Protein AF-A0A4R1SCN8-F1 (afdb_monomer_lite)

Sequence (229 aa):
MAERSYDQVFLRFAELINQNMRRELDIRDRAIAELREQLHLAHARLDEALGVIQAFQDKLAEYEKVGPPAADPSAPAAGPRPARNSYVGMSVLIDNYNRVVAQPELENDFRDKYGPIRFEVANRRDRRLDPELAPVFAKGGGDYWGIATKTPNHVLIVPGFGLDYDEELLRAGAMGEVFRVDGYRPGAGRVRLRLIRPAVMLFAEERWELSEPGELRLEEASSPADEAG

Radius of gyration: 30.03 Å; chains: 1; bounding box: 79×60×86 Å

Secondary structure (DSSP, 8-state):
--THHHHHHHHHHHHHHHHHHHHHHHHHHHHHHHHHHHHHHHHHHHHHHHHHHHHHHHHHHHHHHH-SPPP-TTS---S----------HHHHHHHHHHHHH-GGGHHHHHHHH-PEEEEETTHHHHHH-TTSPP-EEESSSSEEEEE-SSTTEEEEEEPTT----HHHHHTT-HHHHEEEET--TT--S-EEEEEE-EEEEEETTEEEEEE-EEEEEE----TTTT--

Foldseek 3Di:
DPPVVVVVVVVVVVVVVVVVVVVVVVVVVVVVVVVVVVVVVVVVVVVVVVVVVVVVVVVVVVCVVVDDPDPDPPPPDPPDDQPPQPADDFVVLLVLVQVCLVPVVCVVVVCVNFVWFAKFQPCLVVQVVPLVDDTFIDGDPHQWTWGDHPDPQKTFIDGDPPDFDAPSCVRSRVLVVQEPEPPDDHPPGGWRKRWPGTWMWGCDPNGIDGPGHGYIYTDDPPPPVVVVD

Organism: Hydrogenispora ethanolica (NCBI:txid1082276)

pLDDT: mean 87.99, std 14.28, range [41.31, 98.38]

Structure (mmCIF, N/CA/C/O backbone):
data_AF-A0A4R1SCN8-F1
#
_entry.id   AF-A0A4R1SCN8-F1
#
loop_
_atom_site.group_PDB
_atom_site.id
_atom_site.type_symbol
_atom_site.label_atom_id
_atom_site.label_alt_id
_atom_site.label_comp_id
_atom_site.label_asym_id
_atom_site.label_entity_id
_atom_site.label_seq_id
_atom_site.pdbx_PDB_ins_code
_atom_site.Cartn_x
_atom_site.Cartn_y
_atom_site.Cartn_z
_atom_site.occupancy
_atom_site.B_iso_or_equiv
_atom_site.auth_seq_id
_atom_site.auth_comp_id
_atom_site.auth_asym_id
_atom_site.auth_atom_id
_atom_site.pdbx_PDB_model_num
ATOM 1 N N . MET A 1 1 ? 47.525 -30.602 -55.782 1.00 58.66 1 MET A N 1
ATOM 2 C CA . MET A 1 1 ? 47.040 -29.200 -55.702 1.00 58.66 1 MET A CA 1
ATOM 3 C C . MET A 1 1 ? 45.903 -28.986 -54.689 1.00 58.66 1 MET A C 1
ATOM 5 O O . MET A 1 1 ? 45.583 -27.835 -54.442 1.00 58.66 1 MET A O 1
ATOM 9 N N . ALA A 1 2 ? 45.333 -30.025 -54.056 1.00 59.91 2 ALA A N 1
ATOM 10 C CA . ALA A 1 2 ? 44.239 -29.866 -53.083 1.00 59.91 2 ALA A CA 1
ATOM 11 C C . ALA A 1 2 ? 44.684 -29.492 -51.648 1.00 59.91 2 ALA A C 1
ATOM 13 O O . ALA A 1 2 ? 43.925 -28.854 -50.927 1.00 59.91 2 ALA A O 1
ATOM 14 N N . GLU A 1 3 ? 45.916 -29.814 -51.235 1.00 59.19 3 GLU A N 1
ATOM 15 C CA . GLU A 1 3 ? 46.386 -29.573 -49.854 1.00 59.19 3 GLU A CA 1
ATOM 16 C C . GLU A 1 3 ? 46.492 -28.086 -49.481 1.00 59.19 3 GLU A C 1
ATOM 18 O O . GLU A 1 3 ? 46.155 -27.713 -48.363 1.00 59.19 3 GLU A O 1
ATOM 23 N N . ARG A 1 4 ? 46.823 -27.197 -50.430 1.00 63.19 4 ARG A N 1
ATOM 24 C CA . ARG A 1 4 ? 46.911 -25.744 -50.162 1.00 63.19 4 ARG A CA 1
ATOM 25 C C . ARG A 1 4 ? 45.567 -25.088 -49.810 1.00 63.19 4 ARG A C 1
ATOM 27 O O . ARG A 1 4 ? 45.557 -23.955 -49.340 1.00 63.19 4 ARG A O 1
ATOM 34 N N . SER A 1 5 ? 44.444 -25.770 -50.047 1.00 78.38 5 SER A N 1
ATOM 35 C CA . SER A 1 5 ? 43.109 -25.238 -49.758 1.00 78.38 5 SER A CA 1
ATOM 36 C C . SER A 1 5 ? 42.710 -25.404 -48.290 1.00 78.38 5 SER A C 1
ATOM 38 O O . SER A 1 5 ? 41.940 -24.590 -47.787 1.00 78.38 5 SER A O 1
ATOM 40 N N . TYR A 1 6 ? 43.211 -26.432 -47.598 1.00 85.12 6 TYR A N 1
ATOM 41 C CA . TYR A 1 6 ? 42.830 -26.706 -46.209 1.00 85.12 6 TYR A CA 1
ATOM 42 C C . TYR A 1 6 ? 43.526 -25.763 -45.224 1.00 85.12 6 TYR A C 1
ATOM 44 O O . TYR A 1 6 ? 42.872 -25.244 -44.320 1.00 85.12 6 TYR A O 1
ATOM 52 N N . ASP A 1 7 ? 44.800 -25.444 -45.460 1.00 90.12 7 ASP A N 1
ATOM 53 C CA . ASP A 1 7 ? 45.562 -24.521 -44.608 1.00 90.12 7 ASP A CA 1
ATOM 54 C C . ASP A 1 7 ? 44.942 -23.117 -44.578 1.00 90.12 7 ASP A C 1
ATOM 56 O O . ASP A 1 7 ? 44.847 -22.488 -43.525 1.00 90.12 7 ASP A O 1
ATOM 60 N N . GLN A 1 8 ? 44.444 -22.629 -45.720 1.00 90.50 8 GLN A N 1
ATOM 61 C CA . GLN A 1 8 ? 43.788 -21.319 -45.793 1.00 90.50 8 GLN A CA 1
ATOM 62 C C . GLN A 1 8 ? 42.454 -21.284 -45.038 1.00 90.50 8 GLN A C 1
ATOM 64 O O . GLN A 1 8 ? 42.124 -20.272 -44.417 1.00 90.50 8 GLN A O 1
ATOM 69 N N . VAL A 1 9 ? 41.687 -22.377 -45.076 1.00 91.62 9 VAL A N 1
ATOM 70 C CA . VAL A 1 9 ? 40.429 -22.492 -44.325 1.00 91.62 9 VAL A CA 1
ATOM 71 C C . VAL A 1 9 ? 40.713 -22.548 -42.825 1.00 91.62 9 VAL A C 1
ATOM 73 O O . VAL A 1 9 ? 40.055 -21.845 -42.058 1.00 91.62 9 VAL A O 1
ATOM 76 N N . PHE A 1 10 ? 41.724 -23.315 -42.409 1.00 94.19 10 PHE A N 1
ATOM 77 C CA . PHE A 1 10 ? 42.126 -23.412 -41.007 1.00 94.19 10 PHE A CA 1
ATOM 78 C C . PHE A 1 10 ? 42.595 -22.064 -40.443 1.00 94.19 10 PHE A C 1
ATOM 80 O O . PHE A 1 10 ? 42.137 -21.656 -39.376 1.00 94.19 10 PHE A O 1
ATOM 87 N N . LEU A 1 11 ? 43.438 -21.329 -41.178 1.00 94.75 11 LEU A N 1
ATOM 88 C CA . LEU A 1 11 ? 43.914 -20.008 -40.753 1.00 94.75 11 LEU A CA 1
ATOM 89 C C . LEU A 1 11 ? 42.768 -19.002 -40.603 1.00 94.75 11 LEU A C 1
ATOM 91 O O . LEU A 1 11 ? 42.680 -18.332 -39.576 1.00 94.75 11 LEU A O 1
ATOM 95 N N . ARG A 1 12 ? 41.835 -18.947 -41.563 1.00 93.75 12 ARG A N 1
ATOM 96 C CA . ARG A 1 12 ? 40.654 -18.070 -41.464 1.00 93.75 12 ARG A CA 1
ATOM 97 C C . ARG A 1 12 ? 39.759 -18.426 -40.281 1.00 93.75 12 ARG A C 1
ATOM 99 O O . ARG A 1 12 ? 39.213 -17.536 -39.633 1.00 93.75 12 ARG A O 1
ATOM 106 N N . PHE A 1 13 ? 39.600 -19.715 -39.990 1.00 96.50 13 PHE A N 1
ATOM 107 C CA . PHE A 1 13 ? 38.825 -20.161 -38.837 1.00 96.50 13 PHE A CA 1
ATOM 108 C C . PHE A 1 13 ? 39.498 -19.767 -37.513 1.00 96.50 13 PHE A C 1
ATOM 110 O O . PHE A 1 13 ? 38.835 -19.230 -36.626 1.00 96.50 13 PHE A O 1
ATOM 117 N N . ALA A 1 14 ? 40.818 -19.942 -37.399 1.00 96.56 14 ALA A N 1
ATOM 118 C CA . ALA A 1 14 ? 41.586 -19.508 -36.233 1.00 96.56 14 ALA A CA 1
ATOM 119 C C . ALA A 1 14 ? 41.536 -17.979 -36.038 1.00 96.56 14 ALA A C 1
ATOM 121 O O . ALA A 1 14 ? 41.366 -17.499 -34.916 1.00 96.56 14 ALA A O 1
ATOM 122 N N . GLU A 1 15 ? 41.624 -17.203 -37.122 1.00 97.00 15 GLU A N 1
ATOM 123 C CA . GLU A 1 15 ? 41.445 -15.747 -37.093 1.00 97.00 15 GLU A CA 1
ATOM 124 C C . GLU A 1 15 ? 40.051 -15.352 -36.601 1.00 97.00 15 GLU A C 1
ATOM 126 O O . GLU A 1 15 ? 39.939 -14.470 -35.749 1.00 97.00 15 GLU A O 1
ATOM 131 N N . LEU A 1 16 ? 38.998 -16.023 -37.075 1.00 96.56 16 LEU A N 1
ATOM 132 C CA . LEU A 1 16 ? 37.626 -15.752 -36.647 1.00 96.56 16 LEU A CA 1
ATOM 133 C C . LEU A 1 16 ? 37.421 -16.046 -35.155 1.00 96.56 16 LEU A C 1
ATOM 135 O O . LEU A 1 16 ? 36.816 -15.236 -34.453 1.00 96.56 16 LEU A O 1
ATOM 139 N N . ILE A 1 17 ? 37.955 -17.164 -34.650 1.00 97.69 17 ILE A N 1
ATOM 140 C CA . ILE A 1 17 ? 37.912 -17.486 -33.214 1.00 97.69 17 ILE A CA 1
ATOM 141 C C . ILE A 1 17 ? 38.634 -16.400 -32.411 1.00 97.69 17 ILE A C 1
ATOM 143 O O . ILE A 1 17 ? 38.079 -15.887 -31.441 1.00 97.69 17 ILE A O 1
ATOM 147 N N . ASN A 1 18 ? 39.829 -15.986 -32.838 1.00 97.19 18 ASN A N 1
ATOM 148 C CA . ASN A 1 18 ? 40.579 -14.919 -32.173 1.00 97.19 18 ASN A CA 1
ATOM 149 C C . ASN A 1 18 ? 39.836 -13.575 -32.190 1.00 97.19 18 ASN A C 1
ATOM 151 O O . ASN A 1 18 ? 39.836 -12.862 -31.186 1.00 97.19 18 ASN A O 1
ATOM 155 N N . GLN A 1 19 ? 39.179 -13.226 -33.298 1.00 96.81 19 GLN A N 1
ATOM 156 C CA . GLN A 1 19 ? 38.356 -12.019 -33.388 1.00 96.81 19 GLN A CA 1
ATOM 157 C C . GLN A 1 19 ? 37.145 -12.083 -32.452 1.00 96.81 19 GLN A C 1
ATOM 159 O O . GLN A 1 19 ? 36.856 -11.100 -31.771 1.00 96.81 19 GLN A O 1
ATOM 164 N N . ASN A 1 20 ? 36.465 -13.229 -32.380 1.00 97.25 20 ASN A N 1
ATOM 165 C CA . ASN A 1 20 ? 35.332 -13.417 -31.476 1.00 97.25 20 ASN A CA 1
ATOM 166 C C . ASN A 1 20 ? 35.758 -13.361 -30.005 1.00 97.25 20 ASN A C 1
ATOM 168 O O . ASN A 1 20 ? 35.124 -12.647 -29.235 1.00 97.25 20 ASN A O 1
ATOM 172 N N . MET A 1 21 ? 36.862 -14.015 -29.626 1.00 97.38 21 MET A N 1
ATOM 173 C CA . MET A 1 21 ? 37.387 -13.947 -28.255 1.00 97.38 21 MET A CA 1
ATOM 174 C C . MET A 1 21 ? 37.765 -12.517 -27.858 1.00 97.38 21 MET A C 1
ATOM 176 O O . MET A 1 21 ? 37.451 -12.089 -26.753 1.00 97.38 21 MET A O 1
ATOM 180 N N . ARG A 1 22 ? 38.390 -11.744 -28.760 1.00 97.94 22 ARG A N 1
ATOM 181 C CA . ARG A 1 22 ? 38.700 -10.326 -28.502 1.00 97.94 22 ARG A CA 1
ATOM 182 C C . ARG A 1 22 ? 37.440 -9.492 -28.297 1.00 97.94 22 ARG A C 1
ATOM 184 O O . ARG A 1 22 ? 37.376 -8.738 -27.339 1.00 97.94 22 ARG A O 1
ATOM 191 N N . ARG A 1 23 ? 36.421 -9.673 -29.144 1.00 97.75 23 ARG A N 1
ATOM 192 C CA . ARG A 1 23 ? 35.129 -8.988 -28.974 1.00 97.75 23 ARG A CA 1
ATOM 193 C C . ARG A 1 23 ? 34.470 -9.339 -27.645 1.00 97.75 23 ARG A C 1
ATOM 195 O O . ARG A 1 23 ? 33.909 -8.462 -27.001 1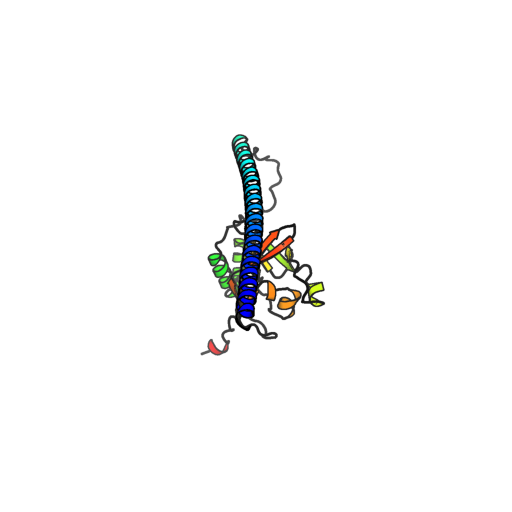.00 97.75 23 ARG A O 1
ATOM 202 N N . GLU A 1 24 ? 34.522 -10.605 -27.241 1.00 98.00 24 GLU A N 1
ATOM 203 C CA . GLU A 1 24 ? 33.943 -11.039 -25.972 1.00 98.00 24 GLU A CA 1
ATOM 204 C C . GLU A 1 24 ? 34.687 -10.436 -24.772 1.00 98.00 24 GLU A C 1
ATOM 206 O O . GLU A 1 24 ? 34.045 -9.972 -23.831 1.00 98.00 24 GLU A O 1
ATOM 211 N N . LEU A 1 25 ? 36.022 -10.379 -24.824 1.00 97.81 25 LEU A N 1
ATOM 212 C CA . LEU A 1 25 ? 36.831 -9.697 -23.812 1.00 97.81 25 LEU A CA 1
ATOM 213 C C . LEU A 1 25 ? 36.508 -8.199 -23.746 1.00 97.81 25 LEU A C 1
ATOM 215 O O . LEU A 1 25 ? 36.231 -7.704 -22.659 1.00 97.81 25 LEU A O 1
ATOM 219 N N . ASP A 1 26 ? 36.414 -7.513 -24.887 1.00 97.81 26 ASP A N 1
ATOM 220 C CA . ASP A 1 26 ? 36.055 -6.089 -24.936 1.00 97.81 26 ASP A CA 1
ATOM 221 C C . ASP A 1 26 ? 34.668 -5.820 -24.322 1.00 97.81 26 ASP A C 1
ATOM 223 O O . ASP A 1 26 ? 34.465 -4.818 -23.632 1.00 97.81 26 ASP A O 1
ATOM 227 N N . ILE A 1 27 ? 33.694 -6.708 -24.557 1.00 97.19 27 ILE A N 1
ATOM 228 C CA . ILE A 1 27 ? 32.355 -6.611 -23.956 1.00 97.19 27 ILE A CA 1
ATOM 229 C C . ILE A 1 27 ? 32.436 -6.789 -22.437 1.00 97.19 27 ILE A C 1
ATOM 231 O O . ILE A 1 27 ? 31.838 -6.006 -21.696 1.00 97.19 27 ILE A O 1
ATOM 235 N N . ARG A 1 28 ? 33.184 -7.793 -21.964 1.00 97.88 28 ARG A N 1
ATOM 236 C CA . ARG A 1 28 ? 33.364 -8.048 -20.528 1.00 97.88 28 ARG A CA 1
ATOM 237 C C . ARG A 1 28 ? 34.070 -6.886 -19.836 1.00 97.88 28 ARG A C 1
ATOM 239 O O . ARG A 1 28 ? 33.624 -6.473 -18.770 1.00 97.88 28 ARG A O 1
ATOM 246 N N . ASP A 1 29 ? 35.105 -6.319 -20.447 1.00 98.12 29 ASP A N 1
ATOM 247 C CA . ASP A 1 29 ? 35.845 -5.187 -19.886 1.00 98.12 29 ASP A CA 1
ATOM 248 C C . ASP A 1 29 ? 34.970 -3.933 -19.773 1.00 98.12 29 ASP A C 1
ATOM 250 O O . ASP A 1 29 ? 35.012 -3.243 -18.752 1.00 98.12 29 ASP A O 1
ATOM 254 N N . ARG A 1 30 ? 34.105 -3.671 -20.764 1.00 98.06 30 ARG A N 1
ATOM 255 C CA . ARG A 1 30 ? 33.108 -2.590 -20.675 1.00 98.06 30 ARG A CA 1
ATOM 256 C C . ARG A 1 30 ? 32.107 -2.822 -19.547 1.00 98.06 30 ARG A C 1
ATOM 258 O O . ARG A 1 30 ? 31.867 -1.905 -18.770 1.00 98.06 30 ARG A O 1
ATOM 265 N N . ALA A 1 31 ? 31.576 -4.038 -19.421 1.00 96.56 31 ALA A N 1
ATOM 266 C CA . ALA A 1 31 ? 30.644 -4.375 -18.346 1.00 96.56 31 ALA A CA 1
ATOM 267 C C . ALA A 1 31 ? 31.296 -4.240 -16.955 1.00 96.56 31 ALA A C 1
ATOM 269 O O . ALA A 1 31 ? 30.683 -3.721 -16.025 1.00 96.56 31 ALA A O 1
ATOM 270 N N . ILE A 1 32 ? 32.561 -4.652 -16.807 1.00 98.00 32 ILE A N 1
ATOM 271 C CA . ILE A 1 32 ? 33.323 -4.481 -15.561 1.00 98.00 32 ILE A CA 1
ATOM 272 C C . ILE A 1 32 ? 33.534 -2.994 -15.246 1.00 98.00 32 ILE A C 1
ATOM 274 O O . ILE A 1 32 ? 33.433 -2.602 -14.082 1.00 98.00 32 ILE A O 1
ATOM 278 N N . ALA A 1 33 ? 33.828 -2.164 -16.251 1.00 97.94 33 ALA A N 1
ATOM 279 C CA . ALA A 1 33 ? 33.985 -0.724 -16.065 1.00 97.94 33 ALA A CA 1
ATOM 280 C C . ALA A 1 33 ? 32.675 -0.062 -15.606 1.00 97.94 33 ALA A C 1
ATOM 282 O O . ALA A 1 33 ? 32.686 0.680 -14.625 1.00 97.94 33 ALA A O 1
ATOM 283 N N . GLU A 1 34 ? 31.551 -0.399 -16.243 1.00 97.81 34 GLU A N 1
ATOM 284 C CA . GLU A 1 34 ? 30.223 0.108 -15.878 1.00 97.81 34 GLU A CA 1
ATOM 285 C C . GLU A 1 34 ? 29.832 -0.293 -14.446 1.00 97.81 34 GLU A C 1
ATOM 287 O O . GLU A 1 34 ? 29.418 0.548 -13.649 1.00 97.81 34 GLU A O 1
ATOM 292 N N . LEU A 1 35 ? 30.046 -1.557 -14.063 1.00 97.25 35 LEU A N 1
ATOM 293 C CA . LEU A 1 35 ? 29.773 -2.023 -12.698 1.00 97.25 35 LEU A CA 1
ATOM 294 C C . LEU A 1 35 ? 30.635 -1.307 -11.648 1.00 97.25 35 LEU A C 1
ATOM 296 O O . LEU A 1 35 ? 30.161 -1.027 -10.546 1.00 97.25 35 LEU A O 1
ATOM 300 N N . ARG A 1 36 ? 31.897 -0.988 -11.966 1.00 98.38 36 ARG A N 1
ATOM 301 C CA . ARG A 1 36 ? 32.773 -0.217 -11.067 1.00 98.38 36 ARG A CA 1
ATOM 302 C C . ARG A 1 36 ? 32.287 1.217 -10.888 1.00 98.38 36 ARG A C 1
ATOM 304 O O . ARG A 1 36 ? 32.339 1.727 -9.771 1.00 98.38 36 ARG A O 1
ATOM 311 N N . GLU A 1 37 ? 31.807 1.851 -11.953 1.00 98.12 37 GLU A N 1
ATOM 312 C CA . GLU A 1 37 ? 31.219 3.190 -11.889 1.00 98.12 37 GLU A CA 1
ATOM 313 C C . GLU A 1 37 ? 29.940 3.194 -11.040 1.00 98.12 37 GLU A C 1
ATOM 315 O O . GLU A 1 37 ? 29.813 4.002 -10.118 1.00 98.12 37 GLU A O 1
ATOM 320 N N . GLN A 1 38 ? 29.041 2.231 -11.265 1.00 95.12 38 GLN A N 1
ATOM 321 C CA . GLN A 1 38 ? 27.828 2.067 -10.458 1.00 95.12 38 GLN A CA 1
ATOM 322 C C . GLN A 1 38 ? 28.148 1.845 -8.973 1.00 95.12 38 GLN A C 1
ATOM 324 O O . GLN A 1 38 ? 27.522 2.462 -8.110 1.00 95.12 38 GLN A O 1
ATOM 329 N N . LEU A 1 39 ? 29.151 1.014 -8.662 1.00 97.56 39 LEU A N 1
ATOM 330 C CA . LEU A 1 39 ? 29.599 0.785 -7.288 1.00 97.56 39 LEU A CA 1
ATOM 331 C C . LEU A 1 39 ? 30.155 2.066 -6.647 1.00 97.56 39 LEU A C 1
ATOM 333 O O . LEU A 1 39 ? 29.859 2.349 -5.487 1.00 97.56 39 LEU A O 1
ATOM 337 N N . HIS A 1 40 ? 30.923 2.865 -7.392 1.00 97.56 40 HIS A N 1
ATOM 338 C CA . HIS A 1 40 ? 31.431 4.139 -6.888 1.00 97.56 40 HIS A CA 1
ATOM 339 C C . HIS A 1 40 ? 30.292 5.124 -6.584 1.00 97.56 40 HIS A C 1
ATOM 341 O O . HIS A 1 40 ? 30.298 5.754 -5.522 1.00 97.56 40 HIS A O 1
ATOM 347 N N . LEU A 1 41 ? 29.299 5.235 -7.470 1.00 96.00 41 LEU A N 1
ATOM 348 C CA . LEU A 1 41 ? 28.122 6.081 -7.249 1.00 96.00 41 LEU A CA 1
ATOM 349 C C . LEU A 1 41 ? 27.301 5.613 -6.042 1.00 96.00 41 LEU A C 1
ATOM 351 O O . LEU A 1 41 ? 26.827 6.439 -5.262 1.00 96.00 41 LEU A O 1
ATOM 355 N N . ALA A 1 42 ? 27.154 4.299 -5.858 1.00 93.31 42 ALA A N 1
ATOM 356 C CA . ALA A 1 42 ? 26.473 3.734 -4.699 1.00 93.31 42 ALA A CA 1
ATOM 357 C C . ALA A 1 42 ? 27.194 4.081 -3.385 1.00 93.31 42 ALA A C 1
ATOM 359 O O . ALA A 1 42 ? 26.539 4.515 -2.439 1.00 93.31 42 ALA A O 1
ATOM 360 N N . HIS A 1 43 ? 28.527 3.964 -3.336 1.00 96.19 43 HIS A N 1
ATOM 361 C CA . HIS A 1 43 ? 29.304 4.379 -2.163 1.00 96.19 43 HIS A CA 1
ATOM 362 C C . HIS A 1 43 ? 29.151 5.877 -1.868 1.00 96.19 43 HIS A C 1
ATOM 364 O O . HIS A 1 43 ? 28.883 6.235 -0.727 1.00 96.19 43 HIS A O 1
ATOM 370 N N . ALA A 1 44 ? 29.208 6.740 -2.887 1.00 96.19 44 ALA A N 1
ATOM 371 C CA . ALA A 1 44 ? 29.030 8.182 -2.696 1.00 96.19 44 ALA A CA 1
ATOM 372 C C . ALA A 1 44 ? 27.651 8.534 -2.100 1.00 96.19 44 ALA A C 1
ATOM 374 O O . ALA A 1 44 ? 27.556 9.372 -1.205 1.00 96.19 44 ALA A O 1
ATOM 375 N N . ARG A 1 45 ? 26.583 7.855 -2.544 1.00 92.50 45 ARG A N 1
ATOM 376 C CA . ARG A 1 45 ? 25.229 8.026 -1.983 1.00 92.50 45 ARG A CA 1
ATOM 377 C C . ARG A 1 45 ? 25.127 7.553 -0.533 1.00 92.50 45 ARG A C 1
ATOM 379 O O . ARG A 1 45 ? 24.404 8.158 0.255 1.00 92.50 45 ARG A O 1
ATOM 386 N N . LEU A 1 46 ? 25.820 6.468 -0.181 1.00 94.88 46 LEU A N 1
ATOM 387 C CA . LEU A 1 46 ? 25.863 5.978 1.198 1.00 94.88 46 LEU A CA 1
ATOM 388 C C . LEU A 1 46 ? 26.589 6.965 2.116 1.00 94.88 46 LEU A C 1
ATOM 390 O O . LEU A 1 46 ? 26.083 7.246 3.200 1.00 94.88 46 LEU A O 1
ATOM 394 N N . ASP A 1 47 ? 27.709 7.536 1.672 1.00 97.25 47 ASP A N 1
ATOM 395 C CA . ASP A 1 47 ? 28.446 8.547 2.437 1.00 97.25 47 ASP A CA 1
ATOM 396 C C . ASP A 1 47 ? 27.604 9.815 2.667 1.00 97.25 47 ASP A C 1
ATOM 398 O O . ASP A 1 47 ? 27.567 10.349 3.778 1.00 97.25 47 ASP A O 1
ATOM 402 N N . GLU A 1 48 ? 26.855 10.263 1.654 1.00 95.50 48 GLU A N 1
ATOM 403 C CA . GLU A 1 48 ? 25.915 11.382 1.785 1.00 95.50 48 GLU A CA 1
ATOM 404 C C . GLU A 1 48 ? 24.808 11.080 2.811 1.00 95.50 48 GLU A C 1
ATOM 406 O O . GLU A 1 48 ? 24.550 11.883 3.713 1.00 95.50 48 GLU A O 1
ATOM 411 N N . ALA A 1 49 ? 24.193 9.895 2.732 1.00 91.00 49 ALA A N 1
ATOM 412 C CA . ALA A 1 49 ? 23.159 9.472 3.674 1.00 91.00 49 ALA A CA 1
ATOM 413 C C . ALA A 1 49 ? 23.688 9.377 5.116 1.00 91.00 49 ALA A C 1
ATOM 415 O O . ALA A 1 49 ? 23.012 9.812 6.053 1.00 91.00 49 ALA A O 1
ATOM 416 N N . LEU A 1 50 ? 24.907 8.860 5.304 1.00 96.31 50 LEU A N 1
ATOM 417 C CA . LEU A 1 50 ? 25.570 8.828 6.608 1.00 96.31 50 LEU A CA 1
ATOM 418 C C . LEU A 1 50 ? 25.803 10.242 7.157 1.00 96.31 50 LEU A C 1
ATOM 420 O O . LEU A 1 50 ? 25.565 10.474 8.343 1.00 96.31 50 LEU A O 1
ATOM 424 N N . GLY A 1 51 ? 26.174 11.202 6.306 1.00 95.56 51 GLY A N 1
ATOM 425 C CA . GLY A 1 51 ? 26.295 12.611 6.688 1.00 95.56 51 GLY A CA 1
ATOM 426 C C . GLY A 1 51 ? 24.979 13.213 7.193 1.00 95.56 51 GLY A C 1
ATOM 427 O O . GLY A 1 51 ? 24.960 13.892 8.222 1.00 95.56 51 GLY A O 1
ATOM 428 N N . VAL A 1 52 ? 23.858 12.919 6.526 1.00 93.38 52 VAL A N 1
ATOM 429 C CA . VAL A 1 52 ? 22.520 13.366 6.959 1.00 93.38 52 VAL A CA 1
ATOM 430 C C . VAL A 1 52 ? 22.141 12.761 8.313 1.00 93.38 52 VAL A C 1
ATOM 432 O O . VAL A 1 52 ? 21.639 13.471 9.188 1.00 93.38 52 VAL A O 1
ATOM 435 N N . ILE A 1 53 ? 22.401 11.464 8.507 1.00 92.12 53 ILE A N 1
ATOM 436 C CA . ILE A 1 53 ? 22.127 10.775 9.775 1.00 92.12 53 ILE A CA 1
ATOM 437 C C . ILE A 1 53 ? 22.956 11.390 10.907 1.00 92.12 53 ILE A C 1
ATOM 439 O O . ILE A 1 53 ? 22.401 11.674 11.969 1.00 92.12 53 ILE A O 1
ATOM 443 N N . GLN A 1 54 ? 24.245 11.652 10.680 1.00 95.44 54 GLN A N 1
ATOM 444 C CA . GLN A 1 54 ? 25.113 12.272 11.681 1.00 95.44 54 GLN A CA 1
ATOM 445 C C . GLN A 1 54 ? 24.626 13.679 12.054 1.00 95.44 54 GLN A C 1
ATOM 447 O O . GLN A 1 54 ? 24.473 13.983 13.234 1.00 95.44 54 GLN A O 1
ATOM 452 N N . ALA A 1 55 ? 24.272 14.509 11.067 1.00 94.31 55 ALA A N 1
ATOM 453 C CA . ALA A 1 55 ? 23.736 15.847 11.319 1.00 94.31 55 ALA A CA 1
ATOM 454 C C . ALA A 1 55 ? 22.422 15.817 12.122 1.00 94.31 55 ALA A C 1
ATOM 456 O O . ALA A 1 55 ? 22.150 16.709 12.929 1.00 94.31 55 ALA A O 1
ATOM 457 N N . PHE A 1 56 ? 21.589 14.795 11.914 1.00 92.88 56 PHE A N 1
ATOM 458 C CA . PHE A 1 56 ? 20.378 14.597 12.706 1.00 92.88 56 PHE A CA 1
ATOM 459 C C . PHE A 1 56 ? 20.694 14.176 14.147 1.00 92.88 56 PHE A C 1
ATOM 461 O O . PHE A 1 56 ? 20.089 14.706 15.080 1.00 92.88 56 PHE A O 1
ATOM 468 N N . GLN A 1 57 ? 21.658 13.272 14.342 1.00 94.19 57 GLN A N 1
ATOM 469 C CA . GLN A 1 57 ? 22.125 12.871 15.672 1.00 94.19 57 GLN A CA 1
ATOM 470 C C . GLN A 1 57 ? 22.707 14.057 16.453 1.00 94.19 57 GLN A C 1
ATOM 472 O O . GLN A 1 57 ? 22.372 14.231 17.624 1.00 94.19 57 GLN A O 1
ATOM 477 N N . ASP A 1 58 ? 23.491 14.916 15.800 1.00 95.69 58 ASP A N 1
ATOM 478 C CA . ASP A 1 58 ? 24.062 16.115 16.423 1.00 95.69 58 ASP A CA 1
ATOM 479 C C . ASP A 1 58 ? 22.962 17.093 16.869 1.00 95.69 58 ASP A C 1
ATOM 481 O O . ASP A 1 58 ? 22.996 17.604 17.991 1.00 95.69 58 ASP A O 1
ATOM 485 N N . LYS A 1 59 ? 21.929 17.294 16.036 1.00 92.81 59 LYS A N 1
ATOM 486 C CA . LYS A 1 59 ? 20.753 18.099 16.406 1.00 92.81 59 LYS A CA 1
ATOM 487 C C . LYS A 1 59 ? 20.002 17.504 17.591 1.00 92.81 59 LYS A C 1
ATOM 489 O O . LYS A 1 59 ? 19.617 18.243 18.492 1.00 92.81 59 LYS A O 1
ATOM 494 N N . LEU A 1 60 ? 19.785 16.188 17.617 1.00 91.25 60 LEU A N 1
ATOM 495 C CA . LEU A 1 60 ? 19.135 15.530 18.755 1.00 91.25 60 LEU A CA 1
ATOM 496 C C . LEU A 1 60 ? 19.926 15.738 20.052 1.00 91.25 60 LEU A C 1
ATOM 498 O O . LEU A 1 60 ? 19.334 16.088 21.071 1.00 91.25 60 LEU A O 1
ATOM 502 N N . ALA A 1 61 ? 21.252 15.607 19.999 1.00 93.75 61 ALA A N 1
ATOM 503 C CA . ALA A 1 61 ? 22.118 15.863 21.146 1.00 93.75 61 ALA A CA 1
ATOM 504 C C . ALA A 1 61 ? 22.064 17.332 21.614 1.00 93.75 61 ALA A C 1
ATOM 506 O O . ALA A 1 61 ? 22.206 17.612 22.805 1.00 93.75 61 ALA A O 1
ATOM 507 N N . GLU A 1 62 ? 21.848 18.288 20.705 1.00 92.31 62 GLU A N 1
ATOM 508 C CA . GLU A 1 62 ? 21.606 19.693 21.053 1.00 92.31 62 GLU A CA 1
ATOM 509 C C . GLU A 1 62 ? 20.246 19.885 21.746 1.00 92.31 62 GLU A C 1
ATOM 511 O O . GLU A 1 62 ? 20.182 20.520 22.801 1.00 92.31 62 GLU A O 1
ATOM 516 N N . TYR A 1 63 ? 19.175 19.274 21.227 1.00 85.38 63 TYR A N 1
ATOM 517 C CA . TYR A 1 63 ? 17.845 19.310 21.850 1.00 85.38 63 TYR A CA 1
ATOM 518 C C . TYR A 1 63 ? 17.839 18.732 23.270 1.00 85.38 63 TYR A C 1
ATOM 520 O O . TYR A 1 63 ? 17.191 19.290 24.158 1.00 85.38 63 TYR A O 1
ATOM 528 N N . GLU A 1 64 ? 18.582 17.650 23.513 1.00 89.25 64 GLU A N 1
ATOM 529 C CA . GLU A 1 64 ? 18.716 17.067 24.852 1.00 89.25 64 GLU A CA 1
ATOM 530 C C . GLU A 1 64 ? 19.384 18.027 25.850 1.00 89.25 64 GLU A C 1
ATOM 532 O O . GLU A 1 64 ? 19.015 18.035 27.025 1.00 89.25 64 GLU A O 1
ATOM 537 N N . LYS A 1 65 ? 20.315 18.881 25.397 1.00 89.31 65 LYS A N 1
ATOM 538 C CA . LYS A 1 65 ? 20.982 19.881 26.253 1.00 89.31 65 LYS A CA 1
ATOM 539 C C . LYS A 1 65 ? 20.099 21.080 26.572 1.00 89.31 65 LYS A C 1
ATOM 541 O O . LYS A 1 65 ? 20.176 21.606 27.679 1.00 89.31 65 LYS A O 1
ATOM 546 N N . VAL A 1 66 ? 19.301 21.534 25.607 1.00 84.50 66 VAL A N 1
ATOM 547 C CA . VAL A 1 66 ? 18.412 22.696 25.781 1.00 84.50 66 VAL A CA 1
ATOM 548 C C . VAL A 1 66 ? 17.210 22.337 26.663 1.00 84.50 66 VAL A C 1
ATOM 550 O O . VAL A 1 66 ? 16.640 23.210 27.317 1.00 84.50 66 VAL A O 1
ATOM 553 N N . GLY A 1 67 ? 16.866 21.046 26.745 1.00 76.81 67 GLY A N 1
ATOM 554 C CA . GLY A 1 67 ? 15.643 20.582 27.386 1.00 76.81 67 GLY A CA 1
ATOM 555 C C . GLY A 1 67 ? 14.412 21.009 26.577 1.00 76.81 67 GLY A C 1
ATOM 556 O O . GLY A 1 67 ? 14.467 21.950 25.779 1.00 76.81 67 GLY A O 1
ATOM 557 N N . PRO A 1 68 ? 13.269 20.324 26.726 1.00 74.31 68 PRO A N 1
ATOM 558 C CA . PRO A 1 68 ? 12.041 20.808 26.119 1.00 74.31 68 PRO A CA 1
ATOM 559 C C . PRO A 1 68 ? 11.768 22.226 26.647 1.00 74.31 68 PRO A C 1
ATOM 561 O O . PRO A 1 68 ? 11.864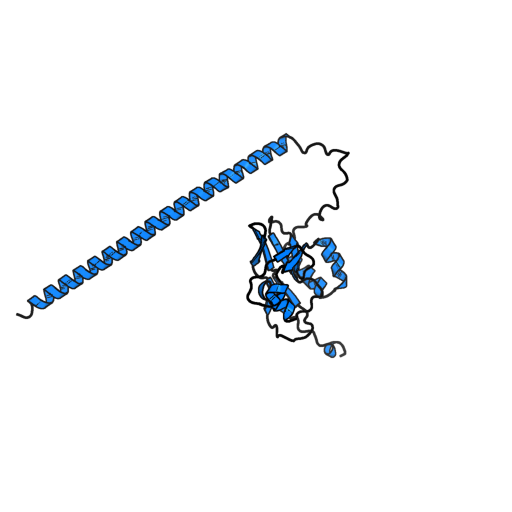 22.433 27.863 1.00 74.31 68 PRO A O 1
ATOM 564 N N . PRO A 1 69 ? 11.441 23.205 25.779 1.00 71.62 69 PRO A N 1
ATOM 565 C CA . PRO A 1 69 ? 11.046 24.525 26.245 1.00 71.62 69 PRO A CA 1
ATOM 566 C C . PRO A 1 69 ? 9.921 24.336 27.259 1.00 71.62 69 PRO A C 1
ATOM 568 O O . PRO A 1 69 ? 8.990 23.563 27.008 1.00 71.62 69 PRO A O 1
ATOM 571 N N . ALA A 1 70 ? 10.056 24.974 28.425 1.00 72.38 70 ALA A N 1
ATOM 572 C CA . ALA A 1 70 ? 9.042 24.919 29.467 1.00 72.38 70 ALA A CA 1
ATOM 573 C C . ALA A 1 70 ? 7.684 25.182 28.811 1.00 72.38 70 ALA A C 1
ATOM 575 O O . ALA A 1 70 ? 7.521 26.190 28.122 1.00 72.38 70 ALA A O 1
ATOM 576 N N . ALA A 1 71 ? 6.767 24.219 28.937 1.00 63.19 71 ALA A N 1
ATOM 577 C CA . ALA A 1 71 ? 5.474 24.284 28.277 1.00 63.19 71 ALA A CA 1
ATOM 578 C C . ALA A 1 71 ? 4.817 25.618 28.637 1.00 63.19 71 ALA A C 1
ATOM 580 O O . ALA A 1 71 ? 4.601 25.880 29.820 1.00 63.19 71 ALA A O 1
ATOM 581 N N . ASP A 1 72 ? 4.552 26.460 27.634 1.00 70.44 72 ASP A N 1
ATOM 582 C CA . ASP A 1 72 ? 3.850 27.720 27.842 1.00 70.44 72 ASP A CA 1
ATOM 583 C C . ASP A 1 72 ? 2.474 27.388 28.440 1.00 70.44 72 ASP A C 1
ATOM 585 O O . ASP A 1 72 ? 1.656 26.752 27.764 1.00 70.44 72 ASP A O 1
ATOM 589 N N . PRO A 1 73 ? 2.203 27.771 29.702 1.00 72.19 73 PRO A N 1
ATOM 590 C CA . PRO A 1 73 ? 0.935 27.469 30.358 1.00 72.19 73 PRO A CA 1
ATOM 591 C C . PRO A 1 73 ? -0.258 28.164 29.681 1.00 72.19 73 PRO A C 1
ATOM 593 O O . PRO A 1 73 ? -1.403 27.858 30.005 1.00 72.19 73 PRO A O 1
ATOM 596 N N . SER A 1 74 ? -0.001 29.077 28.741 1.00 73.75 74 SER A N 1
ATOM 597 C CA . SER A 1 74 ? -1.003 29.846 28.000 1.00 73.75 74 SER A CA 1
ATOM 598 C C . SER A 1 74 ? -1.364 29.225 26.648 1.00 73.75 74 SER A C 1
ATOM 600 O O . SER A 1 74 ? -2.291 29.703 25.991 1.00 73.75 74 SER A O 1
ATOM 602 N N . ALA A 1 75 ? -0.653 28.180 26.204 1.00 61.09 75 ALA A N 1
ATOM 603 C CA . ALA A 1 75 ? -0.957 27.527 24.939 1.00 61.09 75 ALA A CA 1
ATOM 604 C C . ALA A 1 75 ? -2.349 26.864 25.024 1.00 61.09 75 ALA A C 1
ATOM 606 O O . ALA A 1 75 ? -2.572 26.037 25.915 1.00 61.09 75 ALA A O 1
ATOM 607 N N . PRO A 1 76 ? -3.301 27.201 24.128 1.00 58.56 76 PRO A N 1
ATOM 608 C CA . PRO A 1 76 ? -4.615 26.572 24.117 1.00 58.56 76 PRO A CA 1
ATOM 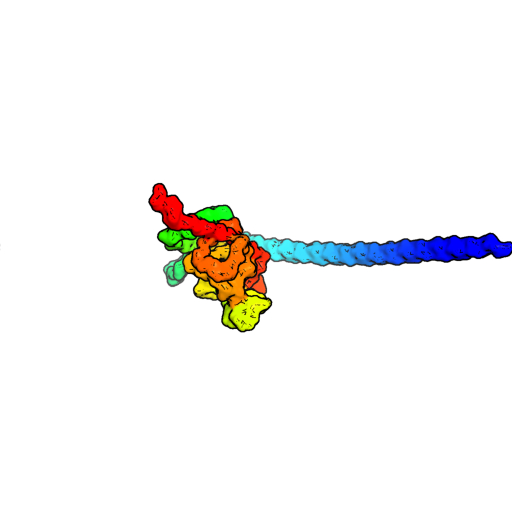609 C C . PRO A 1 76 ? -4.419 25.063 24.016 1.00 58.56 76 PRO A C 1
ATOM 611 O O . PRO A 1 76 ? -3.604 24.611 23.208 1.00 58.56 76 PRO A O 1
ATOM 614 N N . ALA A 1 77 ? -5.123 24.303 24.863 1.00 49.97 77 ALA A N 1
ATOM 615 C CA . ALA A 1 77 ? -5.059 22.848 24.892 1.00 49.97 77 ALA A CA 1
ATOM 616 C C . ALA A 1 77 ? -5.090 22.330 23.453 1.00 49.97 77 ALA A C 1
ATOM 618 O O . ALA A 1 77 ? -6.102 22.477 22.765 1.00 49.97 77 ALA A O 1
ATOM 619 N N . ALA A 1 78 ? -3.943 21.825 22.983 1.00 48.50 78 ALA A N 1
ATOM 620 C CA . ALA A 1 78 ? -3.812 21.315 21.633 1.00 48.50 78 ALA A CA 1
ATOM 621 C C . ALA A 1 78 ? -4.993 20.372 21.401 1.00 48.50 78 AL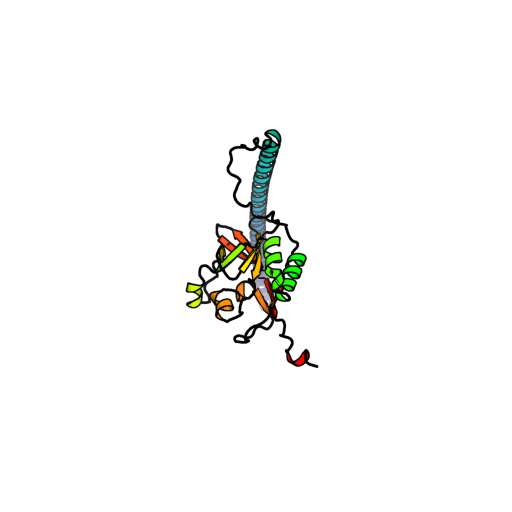A A C 1
ATOM 623 O O . ALA A 1 78 ? -5.222 19.473 22.219 1.00 48.50 78 ALA A O 1
ATOM 624 N N . GLY A 1 79 ? -5.767 20.637 20.342 1.00 43.28 79 GLY A N 1
ATOM 625 C CA . GLY A 1 79 ? -6.903 19.809 19.950 1.00 43.28 79 GLY A CA 1
ATOM 626 C C . GLY A 1 79 ? -6.523 18.327 19.956 1.00 43.28 79 GLY A C 1
ATOM 627 O O . GLY A 1 79 ? -5.328 18.020 19.915 1.00 43.28 79 GLY A O 1
ATOM 628 N N . PRO A 1 80 ? -7.514 17.421 20.046 1.00 41.31 80 PRO A N 1
ATOM 629 C CA . PRO A 1 80 ? -7.318 16.006 20.346 1.00 41.31 80 PRO A CA 1
ATOM 630 C C . PRO A 1 80 ? -6.080 15.480 19.629 1.00 41.31 80 PRO A C 1
ATOM 632 O O . PRO A 1 80 ? -6.071 15.325 18.407 1.00 41.31 80 PRO A O 1
ATOM 635 N N . ARG A 1 81 ? -4.998 15.288 20.399 1.00 45.28 81 ARG A N 1
ATOM 636 C CA . ARG A 1 81 ? -3.790 14.645 19.889 1.00 45.28 81 ARG A CA 1
ATOM 637 C C . ARG A 1 81 ? -4.277 13.336 19.271 1.00 45.28 81 ARG A C 1
ATOM 639 O O . ARG A 1 81 ? -5.002 12.630 19.979 1.00 45.28 81 ARG A O 1
ATOM 646 N N . PRO A 1 82 ? -3.944 13.022 18.003 1.00 45.78 82 PRO A N 1
ATOM 647 C CA . PRO A 1 82 ? -4.308 11.735 17.428 1.00 45.78 82 PRO A CA 1
ATOM 648 C C . PRO A 1 82 ? -3.891 10.679 18.444 1.00 45.78 82 PRO A C 1
ATOM 650 O O . PRO A 1 82 ? -2.754 10.719 18.935 1.00 45.78 82 PRO A O 1
ATOM 653 N N . ALA A 1 83 ? -4.869 9.876 18.876 1.00 48.09 83 ALA A N 1
ATOM 654 C CA . ALA A 1 83 ? -4.708 8.911 19.950 1.00 48.09 83 ALA A CA 1
ATOM 655 C C . ALA A 1 83 ? -3.378 8.195 19.738 1.00 48.09 83 ALA A C 1
ATOM 657 O O . ALA A 1 83 ? -3.093 7.783 18.616 1.00 48.09 83 ALA A O 1
ATOM 658 N N . ARG A 1 84 ? -2.534 8.169 20.782 1.00 47.78 84 ARG A N 1
ATOM 659 C CA . ARG A 1 84 ? -1.193 7.564 20.777 1.00 47.78 84 ARG A CA 1
ATOM 660 C C . ARG A 1 84 ? -1.227 6.310 19.908 1.00 47.78 84 ARG A C 1
ATOM 662 O O . ARG A 1 84 ? -1.748 5.299 20.368 1.00 47.78 84 ARG A O 1
ATOM 669 N N . ASN A 1 85 ? -0.725 6.414 18.673 1.00 47.88 85 ASN A N 1
ATOM 670 C CA . ASN A 1 85 ? -0.769 5.338 17.692 1.00 47.88 85 ASN A CA 1
ATOM 671 C C . ASN A 1 85 ? -0.077 4.134 18.317 1.00 47.88 85 ASN A C 1
ATOM 673 O O . ASN A 1 85 ? 1.152 4.082 18.411 1.00 47.88 85 ASN A O 1
ATOM 677 N N . SER A 1 86 ? -0.880 3.203 18.830 1.00 54.38 86 SER A N 1
ATOM 678 C CA . SER A 1 86 ? -0.374 1.941 19.320 1.00 54.38 86 SER A CA 1
ATOM 679 C C . SER A 1 86 ? 0.122 1.226 18.079 1.00 54.38 86 SER A C 1
ATOM 681 O O . SER A 1 86 ? -0.634 0.849 17.193 1.00 54.38 86 SER A O 1
ATOM 683 N N . TYR A 1 87 ? 1.434 1.178 17.926 1.00 60.09 87 TYR A N 1
ATOM 684 C CA . TYR A 1 87 ? 2.031 0.503 16.799 1.00 60.09 87 TYR A CA 1
ATOM 685 C C . TYR A 1 87 ? 1.684 -0.982 16.875 1.00 60.09 87 TYR A C 1
ATOM 687 O O . TYR A 1 87 ? 2.152 -1.677 17.779 1.00 60.09 87 TYR A O 1
ATOM 695 N N . VAL A 1 88 ? 0.856 -1.463 15.951 1.00 67.81 88 VAL A N 1
ATOM 696 C CA . VAL A 1 88 ? 0.321 -2.823 16.021 1.00 67.81 88 VAL A CA 1
ATOM 697 C C . VAL A 1 88 ? 1.090 -3.752 15.089 1.00 67.81 88 VAL A C 1
ATOM 699 O O . VAL A 1 88 ? 1.358 -3.423 13.936 1.00 67.81 88 VAL A O 1
ATOM 702 N N . GLY A 1 89 ? 1.470 -4.922 15.606 1.00 85.12 89 GLY A N 1
ATOM 703 C CA . GLY A 1 89 ? 2.013 -5.998 14.780 1.00 85.12 89 GLY A CA 1
ATOM 704 C C . GLY A 1 89 ? 0.957 -6.501 13.795 1.00 85.12 89 GLY A C 1
ATOM 705 O O . GLY A 1 89 ? -0.213 -6.619 14.152 1.00 85.12 89 GLY A O 1
ATOM 706 N N . MET A 1 90 ? 1.366 -6.812 12.565 1.00 90.38 90 MET A N 1
ATOM 707 C CA . MET A 1 90 ? 0.459 -7.166 11.465 1.00 90.38 90 MET A CA 1
ATOM 708 C C . MET A 1 90 ? -0.551 -8.271 11.829 1.00 90.38 90 MET A C 1
ATOM 710 O O . MET A 1 90 ? -1.730 -8.131 11.521 1.00 90.38 90 MET A O 1
ATOM 714 N N . SER A 1 91 ? -0.128 -9.315 12.552 1.00 92.50 91 SER A N 1
ATOM 715 C CA . SER A 1 91 ? -1.016 -10.399 13.005 1.00 92.50 91 SER A CA 1
ATOM 716 C C . SER A 1 91 ? -2.146 -9.906 13.911 1.00 92.50 91 SER A C 1
ATOM 718 O O . SER A 1 91 ? -3.308 -10.216 13.682 1.00 92.50 91 SER A O 1
ATOM 720 N N . VAL A 1 92 ? -1.827 -9.052 14.885 1.00 94.38 92 VAL A N 1
ATOM 721 C CA . VAL A 1 92 ? -2.807 -8.500 15.832 1.00 94.38 92 VAL A CA 1
ATOM 722 C C . VAL A 1 92 ? -3.827 -7.608 15.121 1.00 94.38 92 VAL A C 1
ATOM 724 O O . VAL A 1 92 ? -4.987 -7.560 15.528 1.00 94.38 92 VAL A O 1
ATOM 727 N N . LEU A 1 93 ? -3.418 -6.887 14.071 1.00 95.88 93 LEU A N 1
ATOM 728 C CA . LEU A 1 93 ? -4.352 -6.129 13.236 1.00 95.88 93 LEU A CA 1
ATOM 729 C C . LEU A 1 93 ? -5.312 -7.066 12.497 1.00 95.88 93 LEU A C 1
ATOM 731 O O . LEU A 1 93 ? -6.519 -6.847 12.560 1.00 95.88 93 LEU A O 1
ATOM 735 N N . ILE A 1 94 ? -4.785 -8.102 11.840 1.00 96.69 94 ILE A N 1
ATOM 736 C CA . ILE A 1 94 ? -5.581 -9.074 11.078 1.00 96.69 94 ILE A CA 1
ATOM 737 C C . ILE A 1 94 ? -6.613 -9.761 11.979 1.00 96.69 94 ILE A C 1
ATOM 739 O O . ILE A 1 94 ? -7.791 -9.821 11.625 1.00 96.69 94 ILE A O 1
ATOM 743 N N . ASP A 1 95 ? -6.200 -10.221 13.160 1.00 96.56 95 ASP A N 1
ATOM 744 C CA . ASP A 1 95 ? -7.088 -10.908 14.102 1.00 96.56 95 ASP A CA 1
ATOM 745 C C . ASP A 1 95 ? -8.209 -9.990 14.602 1.00 96.56 95 ASP A C 1
ATOM 747 O O . ASP A 1 95 ? -9.378 -10.378 14.600 1.00 96.56 95 ASP A O 1
ATOM 751 N N . ASN A 1 96 ? -7.881 -8.750 14.983 1.00 96.56 96 ASN A N 1
ATOM 752 C CA . ASN A 1 96 ? -8.893 -7.796 15.442 1.00 96.56 96 ASN A CA 1
ATOM 753 C C . ASN A 1 96 ? -9.828 -7.369 14.310 1.00 96.56 96 ASN A C 1
ATOM 755 O O . ASN A 1 96 ? -11.026 -7.256 14.540 1.00 96.56 96 ASN A O 1
ATOM 759 N N . TYR A 1 97 ? -9.308 -7.164 13.098 1.00 97.00 97 TYR A N 1
ATOM 760 C CA . TYR A 1 97 ? -10.129 -6.825 11.939 1.00 97.00 97 TYR A CA 1
ATOM 761 C C . TYR A 1 97 ? -11.130 -7.942 11.632 1.00 97.00 97 TYR A C 1
ATOM 763 O O . TYR A 1 97 ? -12.332 -7.701 11.573 1.00 97.00 97 TYR A O 1
ATOM 771 N N . ASN A 1 98 ? -10.654 -9.184 11.520 1.00 96.38 98 ASN A N 1
ATOM 772 C CA . ASN A 1 98 ? -11.510 -10.335 11.231 1.00 96.38 98 ASN A CA 1
ATOM 773 C C . ASN A 1 98 ? -12.520 -10.609 12.350 1.00 96.38 98 ASN A C 1
ATOM 775 O O . ASN A 1 98 ? -13.641 -11.035 12.078 1.00 96.38 98 ASN A O 1
ATOM 779 N N . ARG A 1 99 ? -12.162 -10.324 13.607 1.00 96.06 99 ARG A N 1
ATOM 780 C CA . ARG A 1 99 ? -13.108 -10.389 14.722 1.00 96.06 99 ARG A CA 1
ATOM 781 C C . ARG A 1 99 ? -14.255 -9.391 14.553 1.00 96.06 99 ARG A C 1
ATOM 783 O O . ARG A 1 99 ? -15.391 -9.762 14.813 1.00 96.06 99 ARG A O 1
ATOM 790 N N . VAL A 1 100 ? -13.980 -8.169 14.095 1.00 95.69 100 VAL A N 1
ATOM 791 C CA . VAL A 1 100 ? -15.020 -7.156 13.828 1.00 95.69 100 VAL A CA 1
ATOM 792 C C . VAL A 1 100 ? -15.871 -7.538 12.620 1.00 95.69 100 VAL A C 1
ATOM 794 O O . VAL A 1 100 ? -17.083 -7.374 12.656 1.00 95.69 100 VAL A O 1
ATOM 797 N N . VAL A 1 101 ? -15.272 -8.117 11.574 1.00 92.94 101 VAL A N 1
ATOM 798 C CA . VAL A 1 101 ? -16.036 -8.659 10.435 1.00 92.94 101 VAL A CA 1
ATOM 799 C C . VAL A 1 101 ? -17.055 -9.709 10.901 1.00 92.94 101 VAL A C 1
ATOM 801 O O . VAL A 1 101 ? -18.182 -9.729 10.409 1.00 92.94 101 VAL A O 1
ATOM 804 N N . ALA A 1 102 ? -16.683 -10.552 11.869 1.00 92.44 102 ALA A N 1
ATOM 805 C CA . ALA A 1 102 ? -17.584 -11.540 12.460 1.00 92.44 102 ALA A CA 1
ATOM 806 C C . ALA A 1 102 ? -18.584 -10.942 13.473 1.00 92.44 102 ALA A C 1
ATOM 808 O O . ALA A 1 102 ? -19.670 -11.491 13.642 1.00 92.44 102 ALA A O 1
ATOM 809 N N . GLN A 1 103 ? -18.220 -9.847 14.150 1.00 94.50 103 GLN A N 1
ATOM 810 C CA . GLN A 1 103 ? -18.982 -9.186 15.222 1.00 94.50 103 GLN A CA 1
ATOM 811 C C . GLN A 1 103 ? -19.014 -7.664 14.983 1.00 94.50 103 GLN A C 1
ATOM 813 O O . GLN A 1 103 ? -18.197 -6.936 15.564 1.00 94.50 103 GLN A O 1
ATOM 818 N N . PRO A 1 104 ? -19.914 -7.163 14.110 1.00 93.94 104 PRO A N 1
ATOM 819 C CA . PRO A 1 104 ? -19.953 -5.752 13.711 1.00 93.94 104 PRO A CA 1
ATOM 820 C C . PRO A 1 104 ? -20.109 -4.761 14.873 1.00 93.94 104 PRO A C 1
ATOM 822 O O . PRO A 1 104 ? -19.676 -3.616 14.778 1.00 93.94 104 PRO A O 1
ATOM 825 N N . GLU A 1 105 ? -20.680 -5.187 16.000 1.00 95.62 105 GLU A N 1
ATOM 826 C CA . GLU A 1 105 ? -20.798 -4.392 17.223 1.00 95.62 105 GLU A CA 1
ATOM 827 C C . GLU A 1 105 ? -19.444 -3.945 17.807 1.00 95.62 105 GLU A C 1
ATOM 829 O O . GLU A 1 105 ? -19.390 -2.955 18.537 1.00 95.62 105 GLU A O 1
ATOM 834 N N . LEU A 1 106 ? -18.345 -4.622 17.450 1.00 96.69 106 LEU A N 1
ATOM 835 C CA . LEU A 1 106 ? -16.984 -4.285 17.879 1.00 96.69 106 LEU A CA 1
ATOM 836 C C . LEU A 1 106 ? -16.312 -3.208 17.012 1.00 96.69 106 LEU A C 1
ATOM 838 O O . LEU A 1 106 ? -15.148 -2.870 17.237 1.00 96.69 106 LEU A O 1
ATOM 842 N N . GLU A 1 107 ? -17.005 -2.661 16.011 1.00 95.88 107 GLU A N 1
ATOM 843 C CA . GLU A 1 107 ? -16.442 -1.639 15.126 1.00 95.88 107 GLU A CA 1
ATOM 844 C C . GLU A 1 107 ? -15.977 -0.393 15.893 1.00 95.88 107 GLU A C 1
ATOM 846 O O . GLU A 1 107 ? -14.898 0.135 15.613 1.00 95.88 107 GLU A O 1
ATOM 851 N N . ASN A 1 108 ? -16.755 0.068 16.876 1.00 96.12 108 ASN A N 1
ATOM 852 C CA . ASN A 1 108 ? -16.387 1.245 17.666 1.00 96.12 108 ASN A CA 1
ATOM 853 C C . ASN A 1 108 ? -15.106 0.994 18.469 1.00 96.12 108 ASN A C 1
ATOM 855 O O . ASN A 1 108 ? -14.192 1.812 18.412 1.00 96.12 108 ASN A O 1
ATOM 859 N N . ASP A 1 109 ? -14.981 -0.177 19.099 1.00 95.75 109 ASP A N 1
ATOM 860 C CA . ASP A 1 109 ? -13.768 -0.569 19.826 1.00 95.75 109 ASP A CA 1
ATOM 861 C C . ASP A 1 109 ? -12.544 -0.598 18.900 1.00 95.75 109 ASP A C 1
ATOM 863 O O . ASP A 1 109 ? -11.449 -0.171 19.276 1.00 95.75 109 ASP A O 1
ATOM 867 N N . PHE A 1 110 ? -12.713 -1.077 17.663 1.00 96.19 110 PHE A N 1
ATOM 868 C CA . PHE A 1 110 ? -11.652 -1.056 16.660 1.00 96.19 110 PHE A CA 1
ATOM 869 C C . PHE A 1 110 ? -11.265 0.379 16.291 1.00 96.19 110 PHE A C 1
ATOM 871 O O . PHE A 1 110 ? -10.080 0.721 16.275 1.00 96.19 110 PHE A O 1
ATOM 878 N N . ARG A 1 111 ? -12.247 1.240 16.013 1.00 95.25 111 ARG A N 1
ATOM 879 C CA . ARG A 1 111 ? -12.002 2.641 15.652 1.00 95.25 111 ARG A CA 1
ATOM 880 C C . ARG A 1 111 ? -11.316 3.405 16.778 1.00 95.25 111 ARG A C 1
ATOM 882 O O . ARG A 1 111 ? -10.358 4.124 16.503 1.00 95.25 111 ARG A O 1
ATOM 889 N N . ASP A 1 112 ? -11.742 3.199 18.017 1.00 93.56 112 ASP A N 1
ATOM 890 C CA . ASP A 1 112 ? -11.154 3.834 19.195 1.00 93.56 112 ASP A CA 1
ATOM 891 C C . ASP A 1 112 ? -9.722 3.346 19.440 1.00 93.56 112 ASP A C 1
ATOM 893 O O . ASP A 1 112 ? -8.829 4.136 19.753 1.00 93.56 112 ASP A O 1
ATOM 897 N N . LYS A 1 113 ? -9.471 2.046 19.238 1.00 94.25 113 LYS A N 1
ATOM 898 C CA . LYS A 1 113 ? -8.148 1.439 19.421 1.00 94.25 113 LYS A CA 1
ATOM 899 C C . LYS A 1 113 ? -7.127 1.893 18.380 1.00 94.25 113 LYS A C 1
ATOM 901 O O . LYS A 1 113 ? -5.965 2.120 18.724 1.00 94.25 113 LYS A O 1
ATOM 906 N N . TYR A 1 114 ? -7.529 1.949 17.112 1.00 94.38 114 TYR A N 1
ATOM 907 C CA . TYR A 1 114 ? -6.604 2.153 15.996 1.00 94.38 114 TYR A CA 1
ATOM 908 C C . TYR A 1 114 ? -6.609 3.572 15.425 1.00 94.38 114 TYR A C 1
ATOM 910 O O . TYR A 1 114 ? -5.657 3.927 14.736 1.00 94.38 114 TYR A O 1
ATOM 918 N N . GLY A 1 115 ? -7.654 4.368 15.671 1.00 94.94 115 GLY A N 1
ATOM 919 C CA . GLY A 1 115 ? -7.809 5.705 15.095 1.00 94.94 115 GLY A CA 1
ATOM 920 C C . GLY A 1 115 ? -7.596 5.741 13.573 1.00 94.94 115 GLY A C 1
ATOM 921 O O . GLY A 1 115 ? -6.781 6.544 13.114 1.00 94.94 115 GLY A O 1
ATOM 922 N N . PRO A 1 116 ? -8.253 4.861 12.787 1.00 96.56 116 PRO A N 1
ATOM 923 C CA . PRO A 1 116 ? -7.946 4.682 11.372 1.00 96.56 116 PRO A CA 1
ATOM 924 C C . PRO A 1 116 ? -8.105 5.982 10.576 1.00 96.56 116 PRO A C 1
ATOM 926 O O . PRO A 1 116 ? -9.085 6.715 10.724 1.00 96.56 116 PRO A O 1
ATOM 929 N N . ILE A 1 117 ? -7.159 6.233 9.672 1.00 95.69 117 ILE A N 1
ATOM 930 C CA . ILE A 1 117 ? -7.238 7.308 8.681 1.00 95.69 117 ILE A CA 1
ATOM 931 C C . ILE A 1 117 ? -8.048 6.785 7.502 1.00 95.69 117 ILE A C 1
ATOM 933 O O . ILE A 1 117 ? -7.747 5.718 6.980 1.00 95.69 117 ILE A O 1
ATOM 937 N N . ARG A 1 118 ? -9.056 7.520 7.042 1.00 97.06 118 ARG A N 1
ATOM 938 C CA . ARG A 1 118 ? -9.829 7.098 5.871 1.00 97.06 118 ARG A CA 1
ATOM 939 C C . ARG A 1 118 ? -9.150 7.531 4.572 1.00 97.06 118 ARG A C 1
ATOM 941 O O . ARG A 1 118 ? -8.610 8.636 4.480 1.00 97.06 118 ARG A O 1
ATOM 948 N N . PHE A 1 119 ? -9.191 6.646 3.587 1.00 97.62 119 PHE A N 1
ATOM 949 C CA . PHE A 1 119 ? -8.619 6.820 2.261 1.00 97.62 119 PHE A CA 1
ATOM 950 C C . PHE A 1 119 ? -9.678 6.578 1.190 1.00 97.62 119 PHE A C 1
ATOM 952 O O . PHE A 1 119 ? -10.544 5.712 1.329 1.00 97.62 119 PHE A O 1
ATOM 959 N N . GLU A 1 120 ? -9.591 7.349 0.114 1.00 97.31 120 GLU A N 1
ATOM 960 C CA . GLU A 1 120 ? -10.439 7.245 -1.067 1.00 97.31 120 GLU A CA 1
ATOM 961 C C . GLU A 1 120 ? -9.599 7.214 -2.343 1.00 97.31 120 GLU A C 1
ATOM 963 O O . GLU A 1 120 ? -8.448 7.656 -2.357 1.00 97.31 120 GLU A O 1
ATOM 968 N N . VAL A 1 121 ? -10.196 6.716 -3.425 1.00 97.75 121 VAL A N 1
ATOM 969 C CA . VAL A 1 121 ? -9.647 6.864 -4.775 1.00 97.75 121 VAL A CA 1
ATOM 970 C C . VAL A 1 121 ? -10.146 8.194 -5.331 1.00 97.75 121 VAL A C 1
ATOM 972 O O . VAL A 1 121 ? -11.294 8.314 -5.756 1.00 97.75 121 VAL A O 1
ATOM 975 N N . ALA A 1 122 ? -9.292 9.212 -5.303 1.00 97.44 122 ALA A N 1
ATOM 976 C CA . ALA A 1 122 ? -9.619 10.582 -5.688 1.00 97.44 122 ALA A CA 1
ATOM 977 C C . ALA A 1 122 ? -10.088 10.687 -7.149 1.00 97.44 122 ALA A C 1
ATOM 979 O O . ALA A 1 122 ? -10.977 11.476 -7.462 1.00 97.44 122 ALA A O 1
ATOM 980 N N . ASN A 1 123 ? -9.547 9.848 -8.037 1.00 97.56 123 ASN A N 1
ATOM 981 C CA . ASN A 1 123 ? -9.951 9.763 -9.442 1.00 97.56 123 ASN A CA 1
ATOM 982 C C . ASN A 1 123 ? -11.018 8.680 -9.710 1.00 97.56 123 ASN A C 1
ATOM 984 O O . ASN A 1 123 ? -11.165 8.228 -10.845 1.00 97.56 123 ASN A O 1
ATOM 988 N N . ARG A 1 124 ? -11.803 8.268 -8.698 1.00 96.75 124 ARG A N 1
ATOM 989 C CA . ARG A 1 124 ? -12.863 7.248 -8.850 1.00 96.75 124 ARG A CA 1
ATOM 990 C C . ARG A 1 124 ? -13.850 7.595 -9.964 1.00 96.75 124 ARG A C 1
ATOM 992 O O . ARG A 1 124 ? -14.282 6.710 -10.696 1.00 96.75 124 ARG A O 1
ATOM 999 N N . ARG A 1 125 ? -14.209 8.876 -10.119 1.00 96.56 125 ARG A N 1
ATOM 1000 C CA . ARG A 1 125 ? -15.133 9.328 -11.175 1.00 96.56 125 ARG A CA 1
ATOM 1001 C C . ARG A 1 125 ? -14.559 9.103 -12.574 1.00 96.56 125 ARG A C 1
ATOM 1003 O O . ARG A 1 125 ? -15.294 8.637 -13.438 1.00 96.56 125 ARG A O 1
ATOM 1010 N N . ASP A 1 126 ? -13.281 9.401 -12.774 1.00 97.69 126 ASP A N 1
ATOM 1011 C CA . ASP A 1 126 ? -12.610 9.214 -14.063 1.00 97.69 126 ASP A CA 1
ATOM 1012 C C . ASP A 1 126 ? -12.449 7.721 -14.365 1.00 97.69 126 ASP A C 1
ATOM 1014 O O . ASP A 1 126 ? -12.758 7.276 -15.468 1.00 97.69 126 ASP A O 1
ATOM 1018 N N . ARG A 1 127 ? -12.122 6.917 -13.344 1.00 97.06 127 ARG A N 1
ATOM 1019 C CA . ARG A 1 127 ? -12.045 5.453 -13.452 1.00 97.06 127 ARG A CA 1
ATOM 1020 C C . ARG A 1 127 ? -13.372 4.764 -13.770 1.00 97.06 127 ARG A C 1
ATOM 1022 O O . ARG A 1 127 ? -13.372 3.651 -14.286 1.00 97.06 127 ARG A O 1
ATOM 1029 N N . ARG A 1 128 ? -14.521 5.392 -13.489 1.00 95.12 128 ARG A N 1
ATOM 1030 C CA . ARG A 1 128 ? -15.820 4.877 -13.967 1.00 95.12 128 ARG A CA 1
ATOM 1031 C C . ARG A 1 128 ? -15.937 4.953 -15.492 1.00 95.12 128 ARG A C 1
ATOM 1033 O O . ARG A 1 128 ? -16.659 4.149 -16.070 1.00 95.12 128 ARG A O 1
ATOM 1040 N N . LEU A 1 129 ? -15.278 5.926 -16.123 1.00 96.56 129 LEU A N 1
ATOM 1041 C CA . LEU A 1 129 ? -15.264 6.097 -17.578 1.00 96.56 129 LEU A CA 1
ATOM 1042 C C . LEU A 1 129 ? -14.149 5.266 -18.219 1.00 96.56 129 LEU A C 1
ATOM 1044 O O . LEU A 1 129 ? -14.377 4.650 -19.256 1.00 96.56 129 LEU A O 1
ATOM 1048 N N . ASP A 1 130 ? -12.979 5.235 -17.580 1.00 95.75 130 ASP A N 1
ATOM 1049 C CA . ASP A 1 130 ? -11.814 4.467 -18.013 1.00 95.75 130 ASP A CA 1
ATOM 1050 C C . ASP A 1 130 ? -11.207 3.674 -16.838 1.00 95.75 130 ASP A C 1
ATOM 1052 O O . ASP A 1 130 ? -10.377 4.198 -16.087 1.00 95.75 130 ASP A O 1
ATOM 1056 N N . PRO A 1 131 ? -11.625 2.408 -16.651 1.00 90.31 131 PRO A N 1
ATOM 1057 C CA . PRO A 1 131 ? -11.155 1.561 -15.556 1.00 90.31 131 PRO A CA 1
ATOM 1058 C C . PRO A 1 131 ? -9.655 1.247 -15.564 1.00 90.31 131 PRO A C 1
ATOM 1060 O O . PRO A 1 131 ? -9.160 0.780 -14.543 1.00 90.31 131 PRO A O 1
ATOM 1063 N N . GLU A 1 132 ? -8.945 1.493 -16.670 1.00 93.56 132 GLU A N 1
ATOM 1064 C CA . GLU A 1 132 ? -7.505 1.228 -16.795 1.00 93.56 132 GLU A CA 1
ATOM 1065 C C . GLU A 1 132 ? -6.643 2.375 -16.231 1.00 93.56 132 GLU A C 1
ATOM 1067 O O . GLU A 1 132 ? -5.427 2.233 -16.077 1.00 93.56 132 GLU A O 1
ATOM 1072 N N . LEU A 1 133 ? -7.246 3.526 -15.901 1.00 96.81 133 LEU A N 1
ATOM 1073 C CA . LEU A 1 133 ? -6.534 4.642 -15.277 1.00 96.81 133 LEU A CA 1
ATOM 1074 C C . LEU A 1 133 ? -6.000 4.243 -13.901 1.00 96.81 133 LEU A C 1
ATOM 1076 O O . LEU A 1 133 ? -6.776 3.868 -13.026 1.00 96.81 133 LEU A O 1
ATOM 1080 N N . ALA A 1 134 ? -4.700 4.427 -13.664 1.00 96.38 134 ALA A N 1
ATOM 1081 C CA . ALA A 1 134 ? -4.078 4.153 -12.368 1.00 96.38 134 ALA A CA 1
ATOM 1082 C C . ALA A 1 134 ? -4.794 4.891 -11.211 1.00 96.38 134 ALA A C 1
ATOM 1084 O O . ALA A 1 134 ? -5.220 6.041 -11.377 1.00 96.38 134 ALA A O 1
ATOM 1085 N N . PRO A 1 135 ? -4.950 4.260 -10.037 1.00 97.31 135 PRO A N 1
ATOM 1086 C CA . PRO A 1 135 ? -5.687 4.842 -8.931 1.00 97.31 135 PRO A CA 1
ATOM 1087 C C . PRO A 1 135 ? -4.856 5.922 -8.247 1.00 97.31 135 PRO A C 1
ATOM 1089 O O . PRO A 1 135 ? -3.673 5.745 -7.957 1.00 97.31 135 PRO A O 1
ATOM 1092 N N . VAL A 1 136 ? -5.498 7.047 -7.957 1.00 97.56 136 VAL A N 1
ATOM 1093 C CA . VAL A 1 136 ? -4.912 8.139 -7.182 1.00 97.56 136 VAL A CA 1
ATOM 1094 C C . VAL A 1 136 ? -5.528 8.101 -5.800 1.00 97.56 136 VAL A C 1
ATOM 1096 O O . VAL A 1 136 ? -6.719 8.360 -5.642 1.00 97.56 136 VAL A O 1
ATOM 1099 N N . PHE A 1 137 ? -4.728 7.783 -4.792 1.00 97.50 137 PHE A N 1
ATOM 1100 C CA . PHE A 1 137 ? -5.214 7.674 -3.425 1.00 97.50 137 PHE A CA 1
ATOM 1101 C C . PHE A 1 137 ? -5.042 8.986 -2.666 1.00 97.50 137 PHE A C 1
ATOM 1103 O O . PHE A 1 137 ? -3.982 9.614 -2.692 1.00 97.50 137 PHE A O 1
ATOM 1110 N N . ALA A 1 138 ? -6.079 9.376 -1.933 1.00 96.75 138 ALA A N 1
ATOM 1111 C CA . ALA A 1 138 ? -6.065 10.550 -1.074 1.00 96.75 138 ALA A CA 1
ATOM 1112 C C . ALA A 1 138 ? -6.718 10.240 0.273 1.00 96.75 138 ALA A C 1
ATOM 1114 O O . ALA A 1 138 ? -7.525 9.319 0.402 1.00 96.75 138 ALA A O 1
ATOM 1115 N N . LYS A 1 139 ? -6.371 11.023 1.297 1.00 96.38 139 LYS A N 1
ATOM 1116 C CA . LYS A 1 139 ? -7.103 10.996 2.567 1.00 96.38 139 LYS A CA 1
ATOM 1117 C C . LYS A 1 139 ? -8.483 11.608 2.343 1.00 96.38 139 LYS A C 1
ATOM 1119 O O . LYS A 1 139 ? -8.567 12.714 1.820 1.00 96.38 139 LYS A O 1
ATOM 1124 N N . GLY A 1 140 ? -9.534 10.922 2.774 1.00 93.75 140 GLY A N 1
ATOM 1125 C CA . GLY A 1 140 ? -10.906 11.331 2.482 1.00 93.75 140 GLY A CA 1
ATOM 1126 C C . GLY A 1 140 ? -11.941 10.365 3.041 1.00 93.75 140 GLY A C 1
ATOM 1127 O O . GLY A 1 140 ? -11.604 9.439 3.770 1.00 93.75 140 GLY A O 1
ATOM 1128 N N . GLY A 1 141 ? -13.215 10.566 2.716 1.00 91.00 141 GLY A N 1
ATOM 1129 C CA . GLY A 1 141 ? -14.338 9.784 3.252 1.00 91.00 141 GLY A CA 1
ATOM 1130 C C . GLY A 1 141 ? -14.521 8.397 2.629 1.00 91.00 141 GLY A C 1
ATOM 1131 O O . GLY A 1 141 ? -15.637 7.886 2.655 1.00 91.00 141 GLY A O 1
ATOM 1132 N N . GLY A 1 142 ? -13.474 7.811 2.051 1.00 89.25 142 GLY A N 1
ATOM 1133 C CA . GLY A 1 142 ? -13.589 6.660 1.159 1.00 89.25 142 GLY A CA 1
ATOM 1134 C C . GLY A 1 142 ? -13.708 5.294 1.825 1.00 89.25 142 GLY A C 1
ATOM 1135 O O . GLY A 1 142 ? -14.004 5.163 3.021 1.00 89.25 142 GLY A O 1
ATOM 1136 N N . ASP A 1 143 ? -13.477 4.287 0.984 1.00 94.94 143 ASP A N 1
ATOM 1137 C CA . ASP A 1 143 ? -13.711 2.860 1.224 1.00 94.94 143 ASP A CA 1
ATOM 1138 C C . ASP A 1 143 ? -12.534 2.157 1.923 1.00 94.94 143 ASP A C 1
ATOM 1140 O O . ASP A 1 143 ? -12.594 0.970 2.222 1.00 94.94 143 ASP A O 1
ATOM 1144 N N . TYR A 1 144 ? -11.441 2.863 2.204 1.00 97.44 144 TYR A N 1
ATOM 1145 C CA . TYR A 1 144 ? -10.235 2.262 2.768 1.00 97.44 144 TYR A CA 1
ATOM 1146 C C . TYR A 1 144 ? -9.899 2.864 4.118 1.00 97.44 144 TYR A C 1
ATOM 1148 O O . TYR A 1 144 ? -10.037 4.070 4.335 1.00 97.44 144 TYR A O 1
ATOM 1156 N N . TRP A 1 145 ? -9.437 2.028 5.039 1.00 97.50 145 TRP A N 1
ATOM 1157 C CA . TRP A 1 145 ? -8.951 2.445 6.347 1.00 97.50 145 TRP A CA 1
ATOM 1158 C C . TRP A 1 145 ? -7.453 2.177 6.435 1.00 97.50 145 TRP A C 1
ATOM 1160 O O . TRP A 1 145 ? -6.997 1.052 6.252 1.00 97.50 145 TRP A O 1
ATOM 1170 N N . GLY A 1 146 ? -6.687 3.223 6.720 1.00 97.12 146 GLY A N 1
ATOM 1171 C CA . GLY A 1 146 ? -5.248 3.188 6.914 1.00 97.12 146 GLY A CA 1
ATOM 1172 C C . GLY A 1 146 ? -4.877 3.225 8.389 1.00 97.12 146 GLY A C 1
ATOM 1173 O O . GLY A 1 146 ? -5.242 4.147 9.120 1.00 97.12 146 GLY A O 1
ATOM 1174 N N . ILE A 1 147 ? -4.114 2.226 8.811 1.00 96.94 147 ILE A N 1
ATOM 1175 C CA . ILE A 1 147 ? -3.610 2.051 10.167 1.00 96.94 147 ILE A CA 1
ATOM 1176 C C . ILE A 1 147 ? -2.133 2.431 10.173 1.00 96.94 147 ILE A C 1
ATOM 1178 O O . ILE A 1 147 ? -1.327 1.847 9.447 1.00 96.94 147 ILE A O 1
ATOM 1182 N N . ALA A 1 148 ? -1.769 3.423 10.980 1.00 93.75 148 ALA A N 1
ATOM 1183 C CA . ALA A 1 148 ? -0.389 3.881 11.059 1.00 93.75 148 ALA A CA 1
ATOM 1184 C C . ALA A 1 148 ? 0.541 2.797 11.628 1.00 93.75 148 ALA A C 1
ATOM 1186 O O . ALA A 1 148 ? 0.198 2.077 12.567 1.00 93.75 148 ALA A O 1
ATOM 1187 N N . THR A 1 149 ? 1.751 2.714 11.078 1.00 91.56 149 THR A N 1
ATOM 1188 C CA . THR A 1 149 ? 2.797 1.789 11.540 1.00 91.56 149 THR A CA 1
ATOM 1189 C C . THR A 1 149 ? 3.934 2.526 12.246 1.00 91.56 149 THR A C 1
ATOM 1191 O O . THR A 1 149 ? 3.937 3.752 12.291 1.00 91.56 149 THR A O 1
ATOM 1194 N N . LYS A 1 150 ? 4.919 1.780 12.782 1.00 88.50 150 LYS A N 1
ATOM 1195 C CA . LYS A 1 150 ? 6.159 2.343 13.370 1.00 88.50 150 LYS A CA 1
ATOM 1196 C C . LYS A 1 150 ? 6.960 3.171 12.384 1.00 88.50 150 LYS A C 1
ATOM 1198 O O . LYS A 1 150 ? 7.679 4.077 12.793 1.00 88.50 150 LYS A O 1
ATOM 1203 N N . THR A 1 151 ? 6.860 2.820 11.112 1.00 87.56 151 THR A N 1
ATOM 1204 C CA . THR A 1 151 ? 7.607 3.468 10.053 1.00 87.56 151 THR A CA 1
ATOM 1205 C C . THR A 1 151 ? 6.857 4.736 9.644 1.00 87.56 151 THR A C 1
ATOM 1207 O O . THR A 1 151 ? 5.669 4.660 9.314 1.00 87.56 151 THR A O 1
ATOM 1210 N N . PRO A 1 152 ? 7.507 5.912 9.674 1.00 88.69 152 PRO A N 1
ATOM 1211 C CA . PRO A 1 152 ? 6.918 7.137 9.150 1.00 88.69 152 PRO A CA 1
ATOM 1212 C C . PRO A 1 152 ? 6.463 6.949 7.703 1.00 88.69 152 PRO A C 1
ATOM 1214 O O . PRO A 1 152 ? 7.068 6.180 6.959 1.00 88.69 152 PRO A O 1
ATOM 1217 N N . ASN A 1 153 ? 5.406 7.658 7.304 1.00 92.25 153 ASN A N 1
ATOM 1218 C CA . ASN A 1 153 ? 4.863 7.621 5.941 1.00 92.25 153 ASN A CA 1
ATOM 1219 C C . ASN A 1 153 ? 4.386 6.239 5.467 1.00 92.25 153 ASN A C 1
ATOM 1221 O O . ASN A 1 153 ? 4.147 6.066 4.281 1.00 92.25 153 ASN A O 1
ATOM 1225 N N . HIS A 1 154 ? 4.210 5.277 6.372 1.00 94.69 154 HIS A N 1
ATOM 1226 C CA . HIS A 1 154 ? 3.802 3.917 6.045 1.00 94.69 154 HIS A CA 1
ATOM 1227 C C . HIS A 1 154 ? 2.525 3.545 6.800 1.00 94.69 154 HIS A C 1
ATOM 1229 O O . HIS A 1 154 ? 2.462 3.627 8.037 1.00 94.69 154 HIS A O 1
ATOM 1235 N N . VAL A 1 155 ? 1.505 3.130 6.049 1.00 96.19 155 VAL A N 1
ATOM 1236 C CA . VAL A 1 155 ? 0.202 2.727 6.585 1.00 96.19 155 VAL A CA 1
ATOM 1237 C C . VAL A 1 155 ? -0.200 1.354 6.057 1.00 96.19 155 VAL A C 1
ATOM 1239 O O . VAL A 1 155 ? 0.017 1.029 4.890 1.00 96.19 155 VAL A O 1
ATOM 1242 N N . LEU A 1 156 ? -0.812 0.557 6.931 1.00 97.50 156 LEU A N 1
ATOM 1243 C CA . LEU A 1 156 ? -1.477 -0.685 6.554 1.00 97.50 156 LEU A CA 1
ATOM 1244 C C . LEU A 1 156 ? -2.907 -0.360 6.143 1.00 97.50 156 LEU A C 1
ATOM 1246 O O . LEU A 1 156 ? -3.647 0.228 6.929 1.00 97.50 156 LEU A O 1
ATOM 1250 N N . ILE A 1 157 ? -3.295 -0.747 4.938 1.00 97.88 157 ILE A N 1
ATOM 1251 C CA . ILE A 1 157 ? -4.635 -0.535 4.407 1.00 97.88 157 ILE A CA 1
ATOM 1252 C C . ILE A 1 157 ? -5.475 -1.790 4.600 1.00 97.88 157 ILE A C 1
ATOM 1254 O O . ILE A 1 157 ? -5.067 -2.903 4.256 1.00 97.88 157 ILE A O 1
ATOM 1258 N N . VAL A 1 158 ? -6.682 -1.586 5.113 1.00 97.75 158 VAL A N 1
ATOM 1259 C CA . VAL A 1 158 ? -7.750 -2.583 5.190 1.00 97.75 158 VAL A CA 1
ATOM 1260 C C . VAL A 1 158 ? -9.020 -2.012 4.549 1.00 97.75 158 VAL A C 1
ATOM 1262 O O . VAL A 1 158 ? -9.177 -0.785 4.508 1.00 97.75 158 VAL A O 1
ATOM 1265 N N . PRO A 1 159 ? -9.937 -2.850 4.039 1.00 96.81 159 PRO A N 1
ATOM 1266 C CA . PRO A 1 159 ? -11.239 -2.368 3.590 1.00 96.81 159 PRO A CA 1
ATOM 1267 C C . PRO A 1 159 ? -12.015 -1.753 4.761 1.00 96.81 159 PRO A C 1
ATOM 1269 O O . PRO A 1 159 ? -11.928 -2.243 5.890 1.00 96.81 159 PRO A O 1
ATOM 1272 N N . GLY A 1 160 ? -12.801 -0.710 4.506 1.00 95.50 160 GLY A N 1
ATOM 1273 C CA . GLY A 1 160 ? -13.798 -0.245 5.468 1.00 95.50 160 GLY A CA 1
ATOM 1274 C C . GLY A 1 160 ? -14.801 -1.354 5.809 1.00 95.50 160 GLY A C 1
ATOM 1275 O O . GLY A 1 160 ? -15.078 -2.234 4.992 1.00 95.50 160 GLY A O 1
ATOM 1276 N N . PHE A 1 161 ? -15.345 -1.334 7.025 1.00 93.25 161 PHE A N 1
ATOM 1277 C CA . PHE A 1 161 ? -16.398 -2.279 7.393 1.00 93.25 161 PHE A CA 1
ATOM 1278 C C . PHE A 1 161 ? -17.700 -1.981 6.639 1.00 93.25 161 PHE A C 1
ATOM 1280 O O . PHE A 1 161 ? -17.977 -0.840 6.269 1.00 93.25 161 PHE A O 1
ATOM 1287 N N . GLY A 1 162 ? -18.500 -3.025 6.399 1.00 86.44 162 GLY A N 1
ATOM 1288 C CA . GLY A 1 162 ? -19.822 -2.901 5.775 1.00 86.44 162 GLY A CA 1
ATOM 1289 C C . GLY A 1 162 ? -19.821 -2.565 4.281 1.00 86.44 162 GLY A C 1
ATOM 1290 O O . GLY A 1 162 ? -20.876 -2.229 3.749 1.00 86.44 162 GLY A O 1
ATOM 1291 N N . LEU A 1 163 ? -18.672 -2.646 3.605 1.00 86.94 163 LEU A N 1
ATOM 1292 C CA . LEU A 1 163 ? -18.596 -2.432 2.162 1.00 86.94 163 LEU A CA 1
ATOM 1293 C C . LEU A 1 163 ? -19.269 -3.565 1.395 1.00 86.94 163 LEU A C 1
ATOM 1295 O O . LEU A 1 163 ? -19.016 -4.744 1.647 1.00 86.94 163 LEU A O 1
ATOM 1299 N N . ASP A 1 164 ? -20.073 -3.184 0.410 1.00 83.00 164 ASP A N 1
ATOM 1300 C CA . ASP A 1 164 ? -20.645 -4.113 -0.551 1.00 83.00 164 ASP A CA 1
ATOM 1301 C C . ASP A 1 164 ? -19.658 -4.308 -1.707 1.00 83.00 164 ASP A C 1
ATOM 1303 O O . ASP A 1 164 ? -19.193 -3.351 -2.325 1.00 83.00 164 ASP A O 1
ATOM 1307 N N . TYR A 1 165 ? -19.301 -5.565 -1.975 1.00 82.25 165 TYR A N 1
ATOM 1308 C CA . TYR A 1 165 ? -18.295 -5.917 -2.975 1.00 82.25 165 TYR A CA 1
ATOM 1309 C C . TYR A 1 165 ? -18.910 -6.023 -4.374 1.00 82.25 165 TYR A C 1
ATOM 1311 O O . TYR A 1 165 ? -19.152 -7.113 -4.902 1.00 82.25 165 TYR A O 1
ATOM 1319 N N . ASP A 1 166 ? -19.199 -4.867 -4.962 1.00 86.31 166 ASP A N 1
ATOM 1320 C CA . ASP A 1 166 ? -19.740 -4.753 -6.313 1.00 86.31 166 ASP A CA 1
ATOM 1321 C C . ASP A 1 166 ? -18.655 -4.493 -7.378 1.00 86.31 166 ASP A C 1
ATOM 1323 O O . ASP A 1 166 ? -17.471 -4.288 -7.089 1.00 86.31 166 ASP A O 1
ATOM 1327 N N . GLU A 1 167 ? -19.061 -4.544 -8.651 1.00 86.00 167 GLU A N 1
ATOM 1328 C CA . GLU A 1 167 ? -18.155 -4.294 -9.777 1.00 86.00 167 GLU A CA 1
ATOM 1329 C C . GLU A 1 167 ? -17.610 -2.856 -9.758 1.00 86.00 167 GLU A C 1
ATOM 1331 O O . GLU A 1 167 ? -16.473 -2.613 -10.167 1.00 86.00 167 GLU A O 1
ATOM 1336 N N . GLU A 1 168 ? -18.388 -1.896 -9.252 1.00 90.44 168 GLU A N 1
ATOM 1337 C CA . GLU A 1 168 ? -17.971 -0.501 -9.200 1.00 90.44 168 GLU A CA 1
ATOM 1338 C C . GLU A 1 168 ? -16.821 -0.301 -8.205 1.00 90.44 168 GLU A C 1
ATOM 1340 O O . GLU A 1 168 ? -15.829 0.354 -8.532 1.00 90.44 168 GLU A O 1
ATOM 1345 N N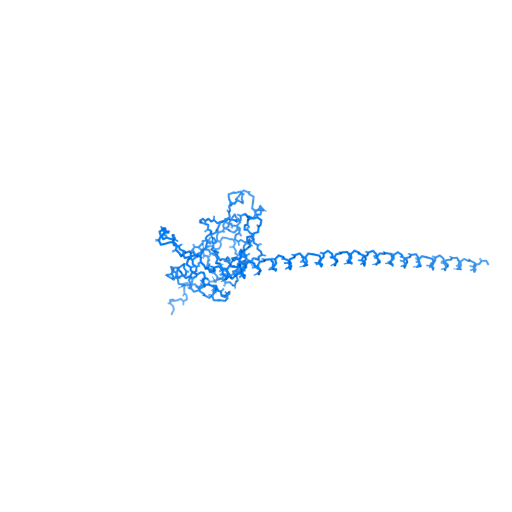 . LEU A 1 169 ? -16.912 -0.889 -7.014 1.00 90.12 169 LEU A N 1
ATOM 1346 C CA . LEU A 1 169 ? -15.871 -0.849 -5.994 1.00 90.12 169 LEU A CA 1
ATOM 1347 C C . LEU A 1 169 ? -14.601 -1.556 -6.480 1.00 90.12 169 LEU A C 1
ATOM 1349 O O . LEU A 1 169 ? -13.497 -1.038 -6.306 1.00 90.12 169 LEU A O 1
ATOM 1353 N N . LEU A 1 170 ? -14.752 -2.704 -7.145 1.00 90.62 170 LEU A N 1
ATOM 1354 C CA . LEU A 1 170 ? -13.634 -3.449 -7.723 1.00 90.62 170 LEU A CA 1
ATOM 1355 C C . LEU A 1 170 ? -12.886 -2.673 -8.798 1.00 90.62 170 LEU A C 1
ATOM 1357 O O . LEU A 1 170 ? -11.655 -2.667 -8.787 1.00 90.62 170 LEU A O 1
ATOM 1361 N N . ARG A 1 171 ? -13.619 -2.015 -9.699 1.00 92.19 171 ARG A N 1
ATOM 1362 C CA . ARG A 1 171 ? -13.043 -1.310 -10.847 1.00 92.19 171 ARG A CA 1
ATOM 1363 C C . ARG A 1 171 ? -12.769 0.149 -10.524 1.00 92.19 171 ARG A C 1
ATOM 1365 O O . ARG A 1 171 ? -11.617 0.550 -10.397 1.00 92.19 171 ARG A O 1
ATOM 1372 N N . ALA A 1 172 ? -13.804 0.962 -10.357 1.00 93.69 172 ALA A N 1
ATOM 1373 C CA . ALA A 1 172 ? -13.640 2.395 -10.128 1.00 93.69 172 ALA A CA 1
ATOM 1374 C C . ALA A 1 172 ? -13.075 2.707 -8.735 1.00 93.69 172 ALA A C 1
ATOM 1376 O O . ALA A 1 172 ? -12.290 3.641 -8.588 1.00 93.69 172 ALA A O 1
ATOM 1377 N N . GLY A 1 173 ? -13.440 1.911 -7.727 1.00 94.12 173 GLY A N 1
ATOM 1378 C CA . GLY A 1 173 ? -12.878 2.004 -6.381 1.00 94.12 173 GLY A CA 1
ATOM 1379 C C . GLY A 1 173 ? -11.474 1.409 -6.243 1.00 94.12 173 GLY A C 1
ATOM 1380 O O . GLY A 1 173 ? -10.905 1.518 -5.164 1.00 94.12 173 GLY A O 1
ATOM 1381 N N . ALA A 1 174 ? -10.909 0.811 -7.299 1.00 95.94 174 ALA A N 1
ATOM 1382 C CA . ALA A 1 174 ? -9.590 0.165 -7.329 1.00 95.94 174 ALA A CA 1
ATOM 1383 C C . ALA A 1 174 ? -9.401 -0.985 -6.324 1.00 95.94 174 ALA A C 1
ATOM 1385 O O . ALA A 1 174 ? -8.276 -1.390 -6.036 1.00 95.94 174 ALA A O 1
ATOM 1386 N N . MET A 1 175 ? -10.487 -1.549 -5.794 1.00 95.06 175 MET A N 1
ATOM 1387 C CA . MET A 1 175 ? -10.404 -2.591 -4.772 1.00 95.06 175 MET A CA 1
ATOM 1388 C C . MET A 1 175 ? -9.718 -3.858 -5.298 1.00 95.06 175 MET A C 1
ATOM 1390 O O . MET A 1 175 ? -8.966 -4.483 -4.554 1.00 95.06 175 MET A O 1
ATOM 1394 N N . GLY A 1 176 ? -9.886 -4.181 -6.587 1.00 93.12 176 GLY A N 1
ATOM 1395 C CA . GLY A 1 176 ? -9.176 -5.292 -7.235 1.00 93.12 176 GLY A CA 1
ATOM 1396 C C . GLY A 1 176 ? -7.673 -5.055 -7.445 1.00 93.12 176 GLY A C 1
ATOM 1397 O O . GLY A 1 176 ? -6.941 -6.001 -7.725 1.00 93.12 176 GLY A O 1
ATOM 1398 N N . GLU A 1 177 ? -7.204 -3.814 -7.303 1.00 95.75 177 GLU A N 1
ATOM 1399 C CA . GLU A 1 177 ? -5.780 -3.463 -7.358 1.00 95.75 177 GLU A CA 1
ATOM 1400 C C . GLU A 1 177 ? -5.168 -3.377 -5.959 1.00 95.75 177 GLU A C 1
ATOM 1402 O O . GLU A 1 177 ? -4.049 -3.842 -5.740 1.00 95.75 177 GLU A O 1
ATOM 1407 N N . VAL A 1 178 ? -5.913 -2.822 -4.996 1.00 97.25 178 VAL A N 1
ATOM 1408 C CA . VAL A 1 178 ? -5.477 -2.730 -3.596 1.00 97.25 178 VAL A CA 1
ATOM 1409 C C . VAL A 1 178 ? -5.429 -4.113 -2.951 1.00 97.25 178 VAL A C 1
ATOM 1411 O O . VAL A 1 178 ? -4.519 -4.386 -2.168 1.00 97.25 178 VAL A O 1
ATOM 1414 N N . PHE A 1 179 ? -6.369 -5.001 -3.287 1.00 96.94 179 PHE A N 1
ATOM 1415 C CA . PHE A 1 179 ? -6.449 -6.342 -2.723 1.00 96.94 179 PHE A CA 1
ATOM 1416 C C . PHE A 1 179 ? -6.587 -7.412 -3.800 1.00 96.94 179 PHE A C 1
ATOM 1418 O O . PHE A 1 179 ? -7.444 -7.348 -4.678 1.00 96.94 179 PHE A O 1
ATOM 1425 N N . ARG A 1 180 ? -5.792 -8.472 -3.661 1.00 95.19 180 ARG A N 1
ATOM 1426 C CA . ARG A 1 180 ? -6.034 -9.734 -4.358 1.00 95.19 180 ARG A CA 1
ATOM 1427 C C . ARG A 1 180 ? -7.167 -10.462 -3.651 1.00 95.19 180 ARG A C 1
ATOM 1429 O O . ARG A 1 180 ? -7.083 -10.690 -2.444 1.00 95.19 180 ARG A O 1
ATOM 1436 N N . VAL A 1 181 ? -8.210 -10.814 -4.394 1.00 91.56 181 VAL A N 1
ATOM 1437 C CA . VAL A 1 181 ? -9.380 -11.511 -3.851 1.00 91.56 181 VAL A CA 1
ATOM 1438 C C . VAL A 1 181 ? -9.514 -12.870 -4.504 1.00 91.56 181 VAL A C 1
ATOM 1440 O O . VAL A 1 181 ? -9.889 -12.980 -5.673 1.00 91.56 181 VAL A O 1
ATOM 1443 N N . ASP A 1 182 ? -9.228 -13.913 -3.735 1.00 86.50 182 ASP A N 1
ATOM 1444 C CA . ASP A 1 182 ? -9.348 -15.280 -4.226 1.00 86.50 182 ASP A CA 1
ATOM 1445 C C . ASP A 1 182 ? -10.823 -15.687 -4.324 1.00 86.50 182 ASP A C 1
ATOM 1447 O O . ASP A 1 182 ? -11.573 -15.615 -3.349 1.00 86.50 182 ASP A O 1
ATOM 1451 N N . GLY A 1 183 ? -11.226 -16.152 -5.511 1.00 81.38 183 GLY A N 1
ATOM 1452 C CA . GLY A 1 183 ? -12.538 -16.758 -5.755 1.00 81.38 183 GLY A CA 1
ATOM 1453 C C . GLY A 1 183 ? -13.678 -15.788 -6.080 1.00 81.38 183 GLY A C 1
ATOM 1454 O O . GLY A 1 183 ? -14.817 -16.240 -6.214 1.00 81.38 183 GLY A O 1
ATOM 1455 N N . TYR A 1 184 ? -13.415 -14.483 -6.226 1.00 80.62 184 TYR A N 1
ATOM 1456 C CA . TYR A 1 184 ? -14.475 -13.515 -6.527 1.00 80.62 184 TYR A CA 1
ATOM 1457 C C . TYR A 1 184 ? -15.085 -13.737 -7.908 1.00 80.62 184 TYR A C 1
ATOM 1459 O O . TYR A 1 184 ? -14.388 -13.856 -8.916 1.00 80.62 184 TYR A O 1
ATOM 1467 N N . ARG A 1 185 ? -16.420 -13.761 -7.944 1.00 79.31 185 ARG A N 1
ATOM 1468 C CA . ARG A 1 185 ? -17.213 -13.795 -9.170 1.00 79.31 185 ARG A CA 1
ATOM 1469 C C . ARG A 1 185 ? -18.051 -12.517 -9.245 1.00 79.31 185 ARG A C 1
ATOM 1471 O O . ARG A 1 185 ? -18.831 -12.274 -8.322 1.00 79.31 185 ARG A O 1
ATOM 1478 N N . PRO A 1 186 ? -17.935 -11.720 -10.321 1.00 71.50 186 PRO A N 1
ATOM 1479 C CA . PRO A 1 186 ? -18.795 -10.559 -10.528 1.00 71.50 186 PRO A CA 1
ATOM 1480 C C . PRO A 1 186 ? -20.278 -10.934 -10.418 1.00 71.50 186 PRO A C 1
ATOM 1482 O O . PRO A 1 186 ? -20.715 -11.933 -10.991 1.00 71.50 186 PRO A O 1
ATOM 1485 N N . GLY A 1 187 ? -21.043 -10.149 -9.655 1.00 71.50 187 GLY A N 1
ATOM 1486 C CA . GLY A 1 187 ? -22.477 -10.373 -9.433 1.00 71.50 187 G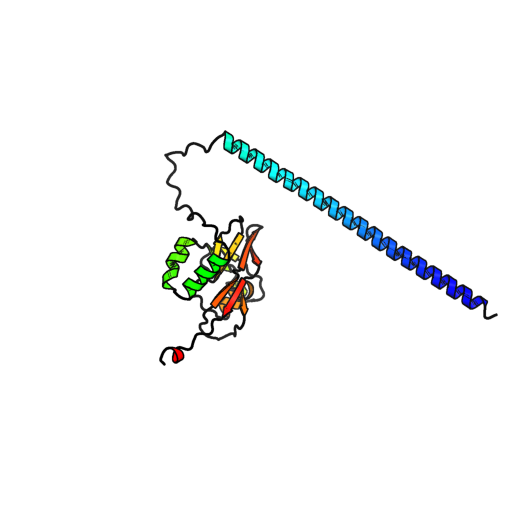LY A CA 1
ATOM 1487 C C . GLY A 1 187 ? -22.827 -11.340 -8.295 1.00 71.50 187 GLY A C 1
ATOM 1488 O O . GLY A 1 187 ? -24.009 -11.586 -8.059 1.00 71.50 187 GLY A O 1
ATOM 1489 N N . ALA A 1 188 ? -21.842 -11.865 -7.559 1.00 66.44 188 ALA A N 1
ATOM 1490 C CA . ALA A 1 188 ? -22.054 -12.750 -6.413 1.00 66.44 188 ALA A CA 1
ATOM 1491 C C . ALA A 1 188 ? -22.554 -12.007 -5.155 1.00 66.44 188 ALA A C 1
ATOM 1493 O O . ALA A 1 188 ? -21.964 -12.145 -4.098 1.00 66.44 188 ALA A O 1
ATOM 1494 N N . GLY A 1 189 ? -23.636 -11.228 -5.246 1.00 68.50 189 GLY A N 1
ATOM 1495 C CA . GLY A 1 189 ? -24.338 -10.637 -4.098 1.00 68.50 189 GLY A CA 1
ATOM 1496 C C . GLY A 1 189 ? -23.449 -10.026 -2.999 1.00 68.50 189 GLY A C 1
ATOM 1497 O O . GLY A 1 189 ? -22.375 -9.484 -3.249 1.00 68.50 189 GLY A O 1
ATOM 1498 N N . ARG A 1 190 ? -23.932 -10.090 -1.754 1.00 69.19 190 ARG A N 1
ATOM 1499 C CA . ARG A 1 190 ? -23.205 -9.607 -0.576 1.00 69.19 190 ARG A CA 1
ATOM 1500 C C . ARG A 1 190 ? -22.274 -10.711 -0.077 1.00 69.19 190 ARG A C 1
ATOM 1502 O O . ARG A 1 190 ? -22.750 -11.718 0.441 1.00 69.19 190 ARG A O 1
ATOM 1509 N N . VAL A 1 191 ? -20.966 -10.527 -0.228 1.00 78.56 191 VAL A N 1
ATOM 1510 C CA . VAL A 1 191 ? -19.946 -11.484 0.230 1.00 78.56 191 VAL A CA 1
ATOM 1511 C C . VAL A 1 191 ? -19.260 -10.992 1.496 1.00 78.56 191 VAL A C 1
ATOM 1513 O O . VAL A 1 191 ? -18.915 -9.817 1.610 1.00 78.56 191 VAL A O 1
ATOM 1516 N N . ARG A 1 192 ? -19.052 -11.900 2.454 1.00 84.06 192 ARG A N 1
ATOM 1517 C CA . ARG A 1 192 ? -18.199 -11.635 3.615 1.00 84.06 192 ARG A CA 1
ATOM 1518 C C . ARG A 1 192 ? -16.750 -11.889 3.221 1.00 84.06 192 ARG A C 1
ATOM 1520 O O . ARG A 1 192 ? -16.431 -12.907 2.609 1.00 84.06 192 ARG A O 1
ATOM 1527 N N . LEU A 1 193 ? -15.882 -10.942 3.553 1.00 89.44 193 LEU A N 1
ATOM 1528 C CA . LEU A 1 193 ? -14.465 -11.007 3.229 1.00 89.44 193 LEU A CA 1
ATOM 1529 C C . LEU A 1 193 ? -13.647 -11.093 4.500 1.00 89.44 193 LEU A C 1
ATOM 1531 O O . LEU A 1 193 ? -13.805 -10.292 5.417 1.00 89.44 193 LEU A O 1
ATOM 1535 N N . ARG A 1 194 ? -12.723 -12.043 4.506 1.00 94.00 194 ARG A N 1
ATOM 1536 C CA . ARG A 1 194 ? -11.733 -12.207 5.552 1.00 94.00 194 ARG A CA 1
ATOM 1537 C C . ARG A 1 194 ? -10.414 -11.602 5.099 1.00 94.00 194 ARG A C 1
ATOM 1539 O O . ARG A 1 194 ? -9.913 -11.916 4.019 1.00 94.00 194 ARG A O 1
ATOM 1546 N N . LEU A 1 195 ? -9.829 -10.764 5.945 1.00 96.38 195 LEU A N 1
ATOM 1547 C CA . LEU A 1 195 ? -8.505 -10.204 5.728 1.00 96.38 195 LEU A CA 1
ATOM 1548 C C . LEU A 1 195 ? -7.443 -11.280 5.962 1.00 96.38 195 LEU A C 1
ATOM 1550 O O . LEU A 1 195 ? -7.364 -11.847 7.053 1.00 96.38 195 LEU A O 1
ATOM 1554 N N . ILE A 1 196 ? -6.624 -11.550 4.945 1.00 97.19 196 ILE A N 1
ATOM 1555 C CA . ILE A 1 196 ? -5.464 -12.446 5.044 1.00 97.19 196 ILE A CA 1
ATOM 1556 C C . ILE A 1 196 ? -4.189 -11.626 5.232 1.00 97.19 196 ILE A C 1
ATOM 1558 O O . ILE A 1 196 ? -3.380 -11.935 6.104 1.00 97.19 196 ILE A O 1
ATOM 1562 N N . ARG A 1 197 ? -4.038 -10.549 4.453 1.00 97.62 197 ARG A N 1
ATOM 1563 C CA . ARG A 1 197 ? -2.904 -9.624 4.534 1.00 97.62 197 ARG A CA 1
ATOM 1564 C C . ARG A 1 197 ? -3.374 -8.197 4.232 1.00 97.62 197 ARG A C 1
ATOM 1566 O O . ARG A 1 197 ? -4.047 -8.004 3.221 1.00 97.62 197 ARG A O 1
ATOM 1573 N N . PRO A 1 198 ? -3.058 -7.193 5.068 1.00 98.00 198 PRO A N 1
ATOM 1574 C CA . PRO A 1 198 ? -3.347 -5.802 4.728 1.00 98.00 198 PRO A CA 1
ATOM 1575 C C . PRO A 1 198 ? -2.511 -5.360 3.526 1.00 98.00 198 PRO A C 1
ATOM 1577 O O . PRO A 1 198 ? -1.404 -5.859 3.321 1.00 98.00 198 PRO A O 1
ATOM 1580 N N . ALA A 1 199 ? -3.028 -4.406 2.756 1.00 98.19 199 ALA A N 1
ATOM 1581 C CA . ALA A 1 199 ? -2.221 -3.741 1.743 1.00 98.19 199 ALA A CA 1
ATOM 1582 C C . ALA A 1 199 ? -1.276 -2.738 2.413 1.00 98.19 199 ALA A C 1
ATOM 1584 O O . ALA A 1 199 ? -1.483 -2.333 3.560 1.00 98.19 199 ALA A O 1
ATOM 1585 N N . VAL A 1 200 ? -0.238 -2.327 1.701 1.00 97.50 200 VAL A N 1
ATOM 1586 C CA . VAL A 1 200 ? 0.752 -1.378 2.198 1.00 97.50 200 VAL A CA 1
ATOM 1587 C C . VAL A 1 200 ? 0.749 -0.143 1.323 1.00 97.50 200 VAL A C 1
ATOM 1589 O O . VAL A 1 200 ? 0.950 -0.240 0.113 1.00 97.50 200 VAL A O 1
ATOM 1592 N N . MET A 1 201 ? 0.593 1.022 1.949 1.00 97.62 201 MET A N 1
ATOM 1593 C CA . MET A 1 201 ? 0.753 2.302 1.275 1.00 97.62 201 MET A CA 1
ATOM 1594 C C . MET A 1 201 ? 1.875 3.135 1.877 1.00 97.62 201 MET A C 1
ATOM 1596 O O . MET A 1 201 ? 2.071 3.168 3.097 1.00 97.62 201 MET A O 1
ATOM 1600 N N . LEU A 1 202 ? 2.577 3.838 0.992 1.00 96.88 202 LEU A N 1
ATOM 1601 C CA . LEU A 1 202 ? 3.663 4.748 1.318 1.00 96.88 202 LEU A CA 1
ATOM 1602 C C . LEU A 1 202 ? 3.298 6.166 0.883 1.00 96.88 202 LEU A C 1
ATOM 1604 O O . LEU A 1 202 ? 2.719 6.364 -0.182 1.00 96.88 202 LEU A O 1
ATOM 1608 N N . PHE A 1 203 ? 3.633 7.154 1.709 1.00 95.31 203 PHE A N 1
ATOM 1609 C CA . PHE A 1 203 ? 3.568 8.559 1.323 1.00 95.31 203 PHE A CA 1
ATOM 1610 C C . PHE A 1 203 ? 4.927 8.996 0.776 1.00 95.31 203 PHE A C 1
ATOM 1612 O O . PHE A 1 203 ? 5.888 9.138 1.537 1.00 95.31 203 PHE A O 1
ATOM 1619 N N . ALA A 1 204 ? 4.998 9.192 -0.537 1.00 91.62 204 ALA A N 1
ATOM 1620 C CA . ALA A 1 204 ? 6.189 9.610 -1.267 1.00 91.62 204 ALA A CA 1
ATOM 1621 C C . ALA A 1 204 ? 5.803 10.697 -2.275 1.00 91.62 204 ALA A C 1
ATOM 1623 O O . ALA A 1 204 ? 4.699 10.671 -2.806 1.00 91.62 204 ALA A O 1
ATOM 1624 N N . GLU A 1 205 ? 6.686 11.671 -2.511 1.00 92.00 205 GLU A N 1
ATOM 1625 C CA . GLU A 1 205 ? 6.456 12.734 -3.511 1.00 92.00 205 GLU A CA 1
ATOM 1626 C C . GLU A 1 205 ? 5.088 13.433 -3.364 1.00 92.00 205 GLU A C 1
ATOM 1628 O O . GLU A 1 205 ? 4.382 13.679 -4.336 1.00 92.00 205 GLU A O 1
ATOM 1633 N N . GLU A 1 206 ? 4.689 13.713 -2.119 1.00 92.31 206 GLU A N 1
ATOM 1634 C CA . GLU A 1 206 ? 3.411 14.357 -1.771 1.00 92.31 206 GLU A CA 1
ATOM 1635 C C . GLU A 1 206 ? 2.141 13.558 -2.127 1.00 92.31 206 GLU A C 1
ATOM 1637 O O . GLU A 1 206 ? 1.027 14.077 -2.014 1.00 92.31 206 GLU A O 1
ATOM 1642 N N . ARG A 1 207 ? 2.268 12.274 -2.478 1.00 94.50 207 ARG A N 1
ATOM 1643 C CA . ARG A 1 207 ? 1.141 11.392 -2.804 1.00 94.50 207 ARG A CA 1
ATOM 1644 C C . ARG A 1 207 ? 1.212 10.060 -2.064 1.00 94.50 207 ARG A C 1
ATOM 1646 O O . ARG A 1 207 ? 2.262 9.626 -1.600 1.00 94.50 207 ARG A O 1
ATOM 1653 N N . TRP A 1 208 ? 0.055 9.423 -1.914 1.00 96.75 208 TRP A N 1
ATOM 1654 C CA . TRP A 1 208 ? -0.031 8.075 -1.363 1.00 96.75 208 TRP A CA 1
ATOM 1655 C C . TRP A 1 208 ? 0.003 7.057 -2.494 1.00 96.75 208 TRP A C 1
ATOM 1657 O O . TRP A 1 208 ? -0.835 7.093 -3.393 1.00 96.75 208 TRP A O 1
ATOM 1667 N N . GLU A 1 209 ? 0.952 6.136 -2.421 1.00 96.81 209 GLU A N 1
ATOM 1668 C CA . GLU A 1 209 ? 1.152 5.087 -3.412 1.00 96.81 209 GLU A CA 1
ATOM 1669 C C . GLU A 1 209 ? 0.954 3.715 -2.781 1.00 96.81 209 GLU A C 1
ATOM 1671 O O . GLU A 1 209 ? 1.342 3.475 -1.634 1.00 96.81 209 GLU A O 1
ATOM 1676 N N . LEU A 1 210 ? 0.354 2.803 -3.544 1.00 97.56 210 LEU A N 1
ATOM 1677 C CA . LEU A 1 210 ? 0.273 1.401 -3.169 1.00 97.56 210 LEU A CA 1
ATOM 1678 C C . LEU A 1 210 ? 1.642 0.753 -3.391 1.00 97.56 210 LEU A C 1
ATOM 1680 O O . LEU A 1 210 ? 2.080 0.588 -4.525 1.00 97.56 210 LEU A O 1
ATOM 1684 N N . SER A 1 211 ? 2.304 0.377 -2.301 1.00 97.25 211 SER A N 1
ATOM 1685 C CA . SER A 1 211 ? 3.595 -0.313 -2.347 1.00 97.25 211 SER A CA 1
ATOM 1686 C C . SER A 1 211 ? 3.418 -1.822 -2.472 1.00 97.25 211 SER A C 1
ATOM 1688 O O . SER A 1 211 ? 4.133 -2.465 -3.234 1.00 97.25 211 SER A O 1
ATOM 1690 N N . GLU A 1 212 ? 2.484 -2.403 -1.714 1.00 97.75 212 GLU A N 1
ATOM 1691 C CA . GLU A 1 212 ? 2.195 -3.836 -1.772 1.00 97.75 212 GLU A CA 1
ATOM 1692 C C . GLU A 1 212 ? 0.683 -4.074 -1.736 1.00 97.75 212 GLU A C 1
ATOM 1694 O O . GLU A 1 212 ? 0.008 -3.542 -0.849 1.00 97.75 212 GLU A O 1
ATOM 1699 N N . PRO A 1 213 ? 0.131 -4.897 -2.644 1.00 98.00 213 PRO A N 1
ATOM 1700 C CA . PRO A 1 213 ? -1.276 -5.258 -2.587 1.00 98.00 213 PRO A CA 1
ATOM 1701 C C . PRO A 1 213 ? -1.538 -6.173 -1.387 1.00 98.00 213 PRO A C 1
ATOM 1703 O O . PRO A 1 213 ? -0.709 -7.028 -1.056 1.00 98.00 213 PRO A O 1
ATOM 1706 N N . GLY A 1 214 ? -2.702 -6.017 -0.766 1.00 97.62 214 GLY A N 1
ATOM 1707 C CA . GLY A 1 214 ? -3.201 -6.901 0.280 1.00 97.62 214 GLY A CA 1
ATOM 1708 C C . GLY A 1 214 ? -3.842 -8.165 -0.289 1.00 97.62 214 GLY A C 1
ATOM 1709 O O . GLY A 1 214 ? -3.932 -8.358 -1.502 1.00 97.62 214 GLY A O 1
ATOM 1710 N N . GLU A 1 215 ? -4.315 -9.029 0.602 1.00 97.12 215 GLU A N 1
ATOM 1711 C CA . GLU A 1 215 ? -4.994 -10.279 0.263 1.00 97.12 215 GLU A CA 1
ATOM 1712 C C . GLU A 1 215 ? -6.259 -10.439 1.102 1.00 97.12 215 GLU A C 1
ATOM 1714 O O . GLU A 1 215 ? -6.235 -10.332 2.335 1.00 97.12 215 GLU A O 1
ATOM 1719 N N . LEU A 1 216 ? -7.359 -10.726 0.413 1.00 95.44 216 LEU A N 1
ATOM 1720 C CA . LEU A 1 216 ? -8.661 -11.022 0.988 1.00 95.44 216 LEU A CA 1
ATOM 1721 C C . LEU A 1 216 ? -9.110 -12.402 0.522 1.00 95.44 216 LEU A C 1
ATOM 1723 O O . LEU A 1 216 ? -8.854 -12.822 -0.607 1.00 95.44 216 LEU A O 1
ATOM 1727 N N . ARG A 1 217 ? -9.829 -13.097 1.396 1.00 93.12 217 ARG A N 1
ATOM 1728 C CA . ARG A 1 217 ? -10.456 -14.376 1.086 1.00 93.12 217 ARG A CA 1
ATOM 1729 C C . ARG A 1 217 ? -11.957 -14.261 1.261 1.00 93.12 217 ARG A C 1
ATOM 1731 O O . ARG A 1 217 ? -12.420 -13.711 2.257 1.00 93.12 217 ARG A O 1
ATOM 1738 N N . LEU A 1 218 ? -12.702 -14.813 0.313 1.00 89.56 218 LEU A N 1
ATOM 1739 C CA . LEU A 1 218 ? -14.140 -14.980 0.464 1.00 89.56 218 LEU A CA 1
ATOM 1740 C C . LEU A 1 218 ? -14.428 -15.997 1.556 1.00 89.56 218 LEU A C 1
ATOM 1742 O O . LEU A 1 218 ? -13.907 -17.112 1.537 1.00 89.56 218 LEU A O 1
ATOM 1746 N N . GLU A 1 219 ? -15.267 -15.599 2.497 1.00 85.25 219 GLU A N 1
ATOM 1747 C CA . GLU A 1 219 ? -15.895 -16.534 3.406 1.00 85.25 219 GLU A CA 1
ATOM 1748 C C . GLU A 1 219 ? -17.194 -16.974 2.733 1.00 85.25 219 GLU A C 1
ATOM 1750 O O . GLU A 1 219 ? -18.070 -16.148 2.455 1.00 85.25 219 GLU A O 1
ATOM 1755 N N . GLU A 1 220 ? -17.287 -18.259 2.381 1.00 73.81 220 GLU A N 1
ATOM 1756 C CA . GLU A 1 220 ? -18.553 -18.825 1.928 1.00 73.81 220 GLU A CA 1
ATOM 1757 C C . GLU A 1 220 ? -19.571 -18.544 3.029 1.00 73.81 220 GLU A C 1
ATOM 1759 O O . GLU A 1 220 ? -19.357 -18.905 4.186 1.00 73.81 220 GLU A O 1
ATOM 1764 N N . ALA A 1 221 ? -20.636 -17.814 2.696 1.00 64.50 221 ALA A N 1
ATOM 1765 C CA . ALA A 1 221 ? -21.708 -17.597 3.645 1.00 64.50 221 ALA A CA 1
ATOM 1766 C C . ALA A 1 221 ? -22.248 -18.982 4.006 1.00 64.50 221 ALA A C 1
ATOM 1768 O O . ALA A 1 221 ? -22.890 -19.611 3.162 1.00 64.50 221 ALA A O 1
ATOM 1769 N N . SER A 1 222 ? -21.948 -19.467 5.218 1.00 57.44 222 SER A N 1
ATOM 1770 C CA . SER A 1 222 ? -22.587 -20.663 5.760 1.00 57.44 222 SER A CA 1
ATOM 1771 C C . SER A 1 222 ? -24.077 -20.493 5.530 1.00 57.44 222 SER A C 1
ATOM 1773 O O . SER A 1 222 ? -24.666 -19.488 5.942 1.00 57.44 222 SER A O 1
ATOM 1775 N N . SER A 1 223 ? -24.652 -21.401 4.746 1.00 53.38 223 SER A N 1
ATOM 1776 C CA . SER A 1 223 ? -26.037 -21.265 4.339 1.00 53.38 223 SER A CA 1
ATOM 1777 C C . SER A 1 223 ? -26.880 -21.253 5.612 1.00 53.38 223 SER A C 1
ATOM 1779 O O . SER A 1 223 ? -26.700 -22.139 6.447 1.00 53.38 223 SER A O 1
ATOM 1781 N N . PRO A 1 224 ? -27.815 -20.306 5.793 1.00 57.31 224 PRO A N 1
ATOM 1782 C CA . PRO A 1 224 ? -28.679 -20.287 6.975 1.00 57.31 224 PRO A CA 1
ATOM 1783 C C . PRO A 1 224 ? -29.523 -21.569 7.125 1.00 57.31 224 PRO A C 1
ATOM 1785 O O . PRO A 1 224 ? -30.161 -21.765 8.152 1.00 57.31 224 PRO A O 1
ATOM 1788 N N . ALA A 1 225 ? -29.522 -22.453 6.118 1.00 57.06 225 ALA A N 1
ATOM 1789 C CA . ALA A 1 225 ? -30.101 -23.789 6.184 1.00 57.06 225 ALA A CA 1
ATOM 1790 C C . ALA A 1 225 ? -29.374 -24.746 7.154 1.00 57.06 225 ALA A C 1
ATOM 1792 O O . ALA A 1 225 ? -30.017 -25.664 7.654 1.00 57.06 225 ALA A O 1
ATOM 1793 N N . ASP A 1 226 ? -28.089 -24.526 7.458 1.00 55.00 226 ASP A N 1
ATOM 1794 C CA . ASP A 1 226 ? -27.305 -25.423 8.323 1.00 55.00 226 ASP A CA 1
ATOM 1795 C C . ASP A 1 226 ? -27.423 -25.093 9.826 1.00 55.00 226 ASP A C 1
ATOM 1797 O O . ASP A 1 226 ? -27.037 -25.905 10.662 1.00 55.00 226 ASP A O 1
ATOM 1801 N N . GLU A 1 227 ? -27.994 -23.940 10.200 1.00 52.78 227 GLU A N 1
ATOM 1802 C CA . GLU A 1 227 ? -28.190 -23.545 11.612 1.00 52.78 227 GLU A CA 1
ATOM 1803 C C . GLU A 1 227 ? -29.590 -23.879 12.165 1.00 52.78 227 GLU A C 1
ATOM 1805 O O . GLU A 1 227 ? -29.870 -23.635 13.338 1.00 52.78 227 GLU A O 1
ATOM 1810 N N . ALA A 1 228 ? -30.477 -24.452 11.343 1.00 54.25 228 ALA A N 1
ATOM 1811 C CA . ALA A 1 228 ? -31.840 -24.829 11.736 1.00 54.25 228 ALA A CA 1
ATOM 1812 C C . ALA A 1 228 ? -32.044 -26.350 11.942 1.00 54.25 228 ALA A C 1
ATOM 1814 O O . ALA A 1 228 ? -33.193 -26.793 12.023 1.00 54.25 228 ALA A O 1
ATOM 1815 N N . GLY A 1 229 ? -30.959 -27.136 11.989 1.00 50.38 229 GLY A N 1
ATOM 1816 C CA . GLY A 1 229 ? -30.966 -28.601 12.143 1.00 50.38 229 GLY A CA 1
ATOM 1817 C C . GLY A 1 229 ? -30.776 -29.089 13.573 1.00 50.38 229 GLY A C 1
ATOM 1818 O O . GLY A 1 229 ? -29.854 -28.583 14.247 1.00 50.38 229 GLY A O 1
#